Protein AF-A0A1A9VEV0-F1 (afdb_monomer)

Radius of gyration: 63.42 Å; Cα contacts (8 Å, |Δi|>4): 136; chains: 1; bounding box: 138×38×155 Å

Nearest PDB structures (foldseek):
  5qie-assembly1_A  TM=9.665E-01  e=4.605E-07  Homo sapiens
  6w4c-assembly1_A  TM=9.725E-01  e=9.510E-07  Homo sapiens
  2w0u-assembly3_C  TM=9.663E-01  e=1.016E-06  Homo sapiens
  6w44-assembly1_A  TM=9.719E-01  e=1.238E-06  Homo sapiens
  2w0u-assembly1_A  TM=9.662E-01  e=1.412E-06  Homo sapiens

Foldseek 3Di:
DDDDDDDDDDPPDDDDDDDDDPDPDDDPDDPDPDDDPDDPDDDDDPDDDDPVVVVVVVVVVVVVVVVVVVVVVVVVVVVVVVVVVVVVVVVVVVVVVVVVVVVVVVVVVVVVVVVVVVVVVVVVVVVVVVVVVVVVVVVVVVVVVVVVVVVVVVVVVVVVVCCVCCCQAPPQEGNVVVVDVDQAEAEDDQALVVLVVCVSNPHQAYEQDNPLCPPDPPRDASVVSQVRSCVSCPPSHHYHYDHNDPPDDPVRVVVVVVVVVVVVCVVVVNDDDPVPPDDDPPPPPPDDDD

pLDDT: mean 73.48, std 23.03, range [26.23, 98.31]

Sequence (290 aa):
MSCVCQYFGNNATRPIPSPNCIDNDVDKKKPEEYVDPQIKGCSSTNSGVSATELAAARAEIWVLSKNLADAQISIENLESFLKCIIDKQSALLSELYALKRINSELQEESRMQRDYHAIERNAIIRELHNIKTLLSSRATLLEEERMKNAELTNAVQDANEKIYWRHLFKRGNFVAKRLTHLPVIVKGVLTAEDAIMAQEFGCAGIIASNHGARQLDHVPASIESLPEVVKAVGDKLTVIGCSSSKRVSATELAAARAEIWSKFCDHFDLKLQPLLRMNVFEGEADGFDL

Solvent-accessible surface area (backbone atoms only — not comparable to full-atom values): 17718 Å² total; per-residue (Å²): 142,82,87,82,88,82,82,84,73,86,78,80,84,74,87,80,85,75,96,83,79,90,76,93,77,78,78,93,72,74,85,78,79,83,75,81,94,76,85,78,86,78,80,96,68,96,7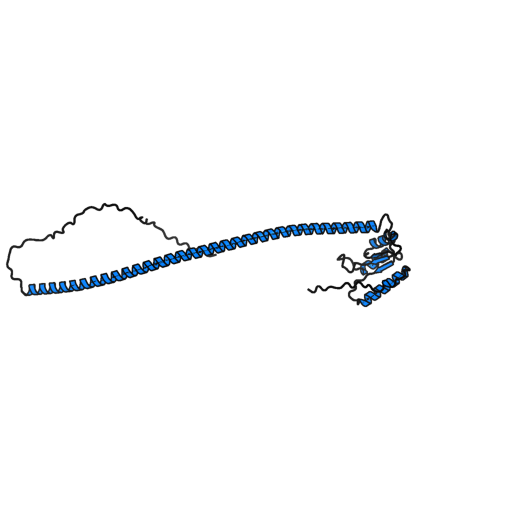0,83,78,52,73,67,57,57,49,50,52,51,50,50,53,51,50,52,53,49,54,50,52,56,50,50,54,52,49,55,52,49,54,55,50,51,52,53,49,51,53,52,50,53,51,53,50,52,52,50,54,53,50,53,51,53,52,51,53,52,52,50,51,55,48,52,53,53,52,48,55,49,51,53,51,54,50,52,52,50,53,52,49,52,52,51,51,54,50,52,55,50,52,54,53,50,51,52,53,50,51,52,50,52,51,50,51,52,52,51,48,52,50,48,53,53,49,50,52,57,55,42,50,48,90,86,37,40,41,58,65,77,76,37,93,66,83,46,64,51,73,51,44,64,43,39,67,57,37,42,47,43,52,74,47,62,44,55,26,38,30,23,26,48,72,72,68,73,75,57,82,94,60,75,54,28,73,71,27,40,64,51,29,50,65,57,44,44,96,79,44,52,77,41,81,46,81,77,68,90,88,58,55,73,66,60,53,50,51,51,50,51,51,54,50,48,54,50,30,63,75,67,74,49,83,79,61,80,82,69,69,79,76,76,83,79,75,77,80,78,79,80,81,130

Secondary structure (DSSP, 8-state):
-------------PPPPPS-----------------S-------------HHHHHHHHHHHHHHHHHHHHHHHHHHHHHHHHHHHHHHHHHHHHHHHHHHHHHHHHHHHHHHHHHHHHHHHHHHHHHHHHHHHHHHHHHHHHHHHHHHHHHHHHHHHHHHHHHHHHHHEETTEETHHHH-SSPPEEE---SHHHHHHHHHTT-SEEEE--TTTTSSTTPPPHHHHHHHHHHHHGGGSEEEE----TTS-HHHHHHHHHHHHHHHHHHTT----GGGS-------------

Mean predicted aligned error: 20.26 Å

InterPro domains:
  IPR000262 FMN-dependent dehydrogenase [PF01070] (130-240)
  IPR008259 FMN-dependent alpha-hydroxy acid dehydrogenase, active site [PS00557] (209-215)
  IPR013785 Aldolase-type TIM barrel [G3DSA:3.20.20.70] (98-249)
  IPR037396 FMN hydroxy acid dehydrogenase domain [PS51349] (177-240)

Structure (mmCIF, N/CA/C/O backbone):
data_AF-A0A1A9VEV0-F1
#
_entry.id   AF-A0A1A9VEV0-F1
#
loop_
_atom_site.group_PDB
_atom_site.id
_atom_site.type_symbol
_atom_site.label_atom_id
_atom_site.label_alt_id
_atom_site.label_comp_id
_atom_site.label_asym_id
_atom_site.label_entity_id
_atom_site.label_seq_id
_atom_site.pdbx_PDB_ins_code
_atom_site.Cartn_x
_atom_site.Cartn_y
_atom_site.Cartn_z
_atom_site.occupancy
_atom_site.B_iso_or_equiv
_atom_site.auth_seq_id
_atom_site.auth_comp_id
_atom_site.auth_asym_id
_atom_site.auth_atom_id
_atom_site.pdbx_PDB_model_num
ATOM 1 N N . MET A 1 1 ? 10.135 -17.619 -9.047 1.00 50.59 1 MET A N 1
ATOM 2 C CA . MET A 1 1 ? 11.057 -18.477 -9.815 1.00 50.59 1 MET A CA 1
ATOM 3 C C . MET A 1 1 ? 11.209 -17.888 -11.205 1.00 50.59 1 MET A C 1
ATOM 5 O O . MET A 1 1 ? 10.251 -17.906 -11.960 1.00 50.59 1 MET A O 1
ATOM 9 N N . SER A 1 2 ? 12.375 -17.334 -11.514 1.00 36.19 2 SER A N 1
ATOM 10 C CA . SER A 1 2 ? 12.803 -17.019 -12.880 1.00 36.19 2 SER A CA 1
ATOM 11 C C . SER A 1 2 ? 14.327 -17.058 -12.868 1.00 36.19 2 SER A C 1
ATOM 13 O O . SER A 1 2 ? 14.974 -16.246 -12.207 1.00 36.19 2 SER A O 1
ATOM 15 N N . CYS A 1 3 ? 14.878 -18.093 -13.487 1.00 34.12 3 CYS A N 1
ATOM 16 C CA . CYS A 1 3 ? 16.303 -18.357 -13.597 1.00 34.12 3 CYS A CA 1
ATOM 17 C C . CYS A 1 3 ? 16.987 -17.287 -14.462 1.00 34.12 3 CYS A C 1
ATOM 19 O O . CYS A 1 3 ? 16.555 -17.002 -15.575 1.00 34.12 3 CYS A O 1
ATOM 21 N N . VAL A 1 4 ? 18.068 -16.702 -13.946 1.00 37.19 4 VAL A N 1
ATOM 22 C CA . VAL A 1 4 ? 18.997 -15.866 -14.713 1.00 37.19 4 VAL A CA 1
ATOM 23 C C . VAL A 1 4 ? 20.073 -16.797 -15.268 1.00 37.19 4 VAL A C 1
ATOM 25 O O . VAL A 1 4 ? 20.865 -17.347 -14.507 1.00 37.19 4 VAL A O 1
ATOM 28 N N . CYS A 1 5 ? 20.096 -17.008 -16.583 1.00 36.28 5 CYS A N 1
ATOM 29 C CA . CYS A 1 5 ? 21.228 -17.646 -17.252 1.00 36.28 5 CYS A CA 1
ATOM 30 C C . CYS A 1 5 ? 22.325 -16.594 -17.462 1.00 36.28 5 CYS A C 1
ATOM 32 O O . CYS A 1 5 ? 22.175 -15.683 -18.272 1.00 36.28 5 CYS A O 1
ATOM 34 N N . GLN A 1 6 ? 23.418 -16.713 -16.709 1.00 31.58 6 GLN A N 1
ATOM 35 C CA . GLN A 1 6 ? 24.585 -15.839 -16.791 1.00 31.58 6 GLN A CA 1
ATOM 36 C C . GLN A 1 6 ? 25.628 -16.483 -17.715 1.00 31.58 6 GLN A C 1
ATOM 38 O O . GLN A 1 6 ? 26.168 -17.545 -17.410 1.00 31.58 6 GLN A O 1
ATOM 43 N N . TYR A 1 7 ? 25.876 -15.867 -18.872 1.00 30.00 7 TYR A N 1
ATOM 44 C CA . TYR A 1 7 ? 26.881 -16.314 -19.837 1.00 30.00 7 TYR A CA 1
ATOM 45 C C . TYR A 1 7 ? 28.242 -15.718 -19.450 1.00 30.00 7 TYR A C 1
ATOM 47 O O . TYR A 1 7 ? 28.403 -14.497 -19.446 1.00 30.00 7 TYR A O 1
ATOM 55 N N . PHE A 1 8 ? 29.222 -16.558 -19.113 1.00 33.50 8 PHE A N 1
ATOM 56 C CA . PHE A 1 8 ? 30.607 -16.128 -18.909 1.00 33.50 8 PHE A CA 1
ATOM 57 C C . PHE A 1 8 ? 31.354 -16.192 -20.244 1.00 33.50 8 PHE A C 1
ATOM 59 O O . PHE A 1 8 ? 31.774 -17.258 -20.687 1.00 33.50 8 PHE A O 1
ATOM 66 N N . GLY A 1 9 ? 31.504 -15.042 -20.901 1.00 35.56 9 GLY A N 1
ATOM 67 C CA . GLY A 1 9 ? 32.474 -14.866 -21.979 1.00 35.56 9 GLY A CA 1
ATOM 68 C C . GLY A 1 9 ? 33.838 -14.507 -21.392 1.00 35.56 9 GLY A C 1
ATOM 69 O O . GLY A 1 9 ? 33.937 -13.575 -20.597 1.00 35.56 9 GLY A O 1
ATOM 70 N N . ASN A 1 10 ? 34.884 -15.246 -21.769 1.00 35.75 10 ASN A N 1
ATOM 71 C CA . ASN A 1 10 ? 36.273 -14.938 -21.426 1.00 35.75 10 ASN A CA 1
ATOM 72 C C . ASN A 1 10 ? 36.652 -13.535 -21.933 1.00 35.75 10 ASN A C 1
ATOM 74 O O . ASN A 1 10 ? 36.974 -13.354 -23.107 1.00 35.75 10 ASN A O 1
ATOM 78 N N . ASN A 1 11 ? 36.657 -12.548 -21.036 1.00 36.53 11 ASN A N 1
ATOM 79 C CA . ASN A 1 11 ? 37.251 -11.239 -21.283 1.00 36.53 11 ASN A CA 1
ATOM 80 C C . ASN A 1 11 ? 38.777 -11.359 -21.205 1.00 36.53 11 ASN A C 1
ATOM 82 O O . ASN A 1 11 ? 39.382 -11.123 -20.161 1.00 36.53 11 ASN A O 1
ATOM 86 N N . ALA A 1 12 ? 39.408 -11.703 -22.327 1.00 39.91 12 ALA A N 1
ATOM 87 C CA . ALA A 1 12 ? 40.804 -11.349 -22.536 1.00 39.91 12 ALA A CA 1
ATOM 88 C C . ALA A 1 12 ? 40.872 -9.824 -22.712 1.00 39.91 12 ALA A C 1
ATOM 90 O O . ALA A 1 12 ? 40.518 -9.274 -23.753 1.00 39.91 12 ALA A O 1
ATOM 91 N N . THR A 1 13 ? 41.280 -9.145 -21.645 1.00 41.00 13 THR A N 1
ATOM 92 C CA . THR A 1 13 ? 41.611 -7.721 -21.589 1.00 41.00 13 THR A CA 1
ATOM 93 C C . THR A 1 13 ? 42.519 -7.319 -22.754 1.00 41.00 13 THR A C 1
ATOM 95 O O . THR A 1 13 ? 43.687 -7.706 -22.790 1.00 41.00 13 THR A O 1
ATOM 98 N N . ARG A 1 14 ? 42.016 -6.497 -23.681 1.00 37.31 14 ARG A N 1
ATOM 99 C CA . ARG A 1 14 ? 42.867 -5.604 -24.479 1.00 37.31 14 ARG A CA 1
ATOM 100 C C . ARG A 1 14 ? 42.781 -4.204 -23.872 1.00 37.31 14 ARG A C 1
ATOM 102 O O . ARG A 1 14 ? 41.666 -3.702 -23.726 1.00 37.31 14 ARG A O 1
ATOM 109 N N . PRO A 1 15 ? 43.905 -3.574 -23.498 1.00 38.59 15 PRO A N 1
ATOM 110 C CA . PRO A 1 15 ? 43.887 -2.197 -23.038 1.00 38.59 15 PRO A CA 1
ATOM 111 C C . PRO A 1 15 ? 43.571 -1.262 -24.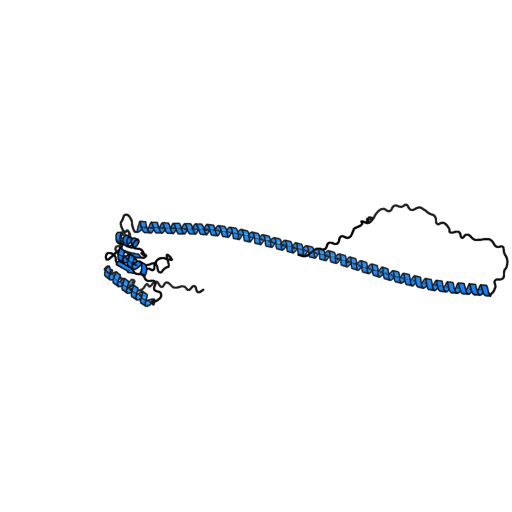212 1.00 38.59 15 PRO A C 1
ATOM 113 O O . PRO A 1 15 ? 44.108 -1.406 -25.310 1.00 38.59 15 PRO A O 1
ATOM 116 N N . ILE A 1 16 ? 42.676 -0.313 -23.959 1.00 42.38 16 ILE A N 1
ATOM 117 C CA . ILE A 1 16 ? 42.396 0.835 -24.823 1.00 42.38 16 ILE A CA 1
ATOM 118 C C . ILE A 1 16 ? 43.479 1.886 -24.523 1.00 42.38 16 ILE A C 1
ATOM 120 O O . ILE A 1 16 ? 43.659 2.195 -23.342 1.00 42.38 16 ILE A O 1
ATOM 124 N N . PRO A 1 17 ? 44.193 2.464 -25.508 1.00 36.75 17 PRO A N 1
ATOM 125 C CA . PRO A 1 17 ? 45.072 3.590 -25.231 1.00 36.75 17 PRO A CA 1
ATOM 126 C C . PRO A 1 17 ? 44.250 4.868 -25.033 1.00 36.75 17 PRO A C 1
ATOM 128 O O . PRO A 1 17 ? 43.367 5.194 -25.828 1.00 36.75 17 PRO A O 1
ATOM 131 N N . SER A 1 18 ? 44.562 5.587 -23.957 1.00 41.31 18 SER A N 1
ATOM 132 C CA . SER A 1 18 ? 44.089 6.937 -23.651 1.00 41.31 18 SER A CA 1
ATOM 133 C C . SER A 1 18 ? 44.639 7.983 -24.634 1.00 41.31 18 SER A C 1
ATOM 135 O O . SER A 1 18 ? 45.742 7.807 -25.156 1.00 41.31 18 SER A O 1
ATOM 137 N N . PRO A 1 19 ? 43.928 9.106 -24.846 1.00 47.31 19 PRO A N 1
ATOM 138 C CA . PRO A 1 19 ? 44.390 10.192 -25.694 1.00 47.31 19 PRO A CA 1
ATOM 139 C C . PRO A 1 19 ? 45.399 11.044 -24.921 1.00 47.31 19 PRO A C 1
ATOM 141 O O . PRO A 1 19 ? 45.058 11.583 -23.872 1.00 47.31 19 PRO A O 1
ATOM 144 N N . ASN A 1 20 ? 46.620 11.121 -25.450 1.00 40.88 20 ASN A N 1
ATOM 145 C CA . ASN A 1 20 ? 47.696 12.093 -25.198 1.00 40.88 20 ASN A CA 1
ATOM 146 C C . ASN A 1 20 ? 49.018 11.359 -24.999 1.00 40.88 20 ASN A C 1
ATOM 148 O O . ASN A 1 20 ? 49.237 10.784 -23.942 1.00 40.88 20 ASN A O 1
ATOM 152 N N . CYS A 1 21 ? 49.859 11.406 -26.031 1.00 33.25 21 CYS A N 1
ATOM 153 C CA . CYS A 1 21 ? 51.309 11.616 -26.001 1.00 33.25 21 CYS A CA 1
ATOM 154 C C . CYS A 1 21 ? 51.738 11.681 -27.474 1.00 33.25 21 CYS A C 1
ATOM 156 O O . CYS A 1 21 ? 51.796 10.665 -28.162 1.00 33.25 21 CYS A O 1
ATOM 158 N N . ILE A 1 22 ? 51.928 12.898 -27.985 1.00 42.31 22 ILE A N 1
ATOM 159 C CA . ILE A 1 22 ? 52.648 13.123 -29.239 1.00 42.31 22 ILE A CA 1
ATOM 160 C C . ILE A 1 22 ? 54.123 13.016 -28.861 1.00 42.31 22 ILE A C 1
ATOM 162 O O . ILE A 1 22 ? 54.704 13.998 -28.407 1.00 42.31 22 ILE A O 1
ATOM 166 N N . ASP A 1 23 ? 54.694 11.825 -29.010 1.00 32.06 23 ASP A N 1
ATOM 167 C CA . ASP A 1 23 ? 56.143 11.666 -29.054 1.00 32.06 23 ASP A CA 1
ATOM 168 C C . ASP A 1 23 ? 56.582 11.769 -30.513 1.00 32.06 23 ASP A C 1
ATOM 170 O O . ASP A 1 23 ? 56.330 10.904 -31.355 1.00 32.06 23 ASP A O 1
ATOM 174 N N . ASN A 1 24 ? 57.190 12.915 -30.804 1.00 44.62 24 ASN A N 1
ATOM 175 C CA . ASN A 1 24 ? 57.942 13.171 -32.015 1.00 44.62 24 ASN A CA 1
ATOM 176 C C . ASN A 1 24 ? 59.232 12.350 -31.958 1.00 44.62 24 ASN A C 1
ATOM 178 O O . ASN A 1 24 ? 60.219 12.834 -31.422 1.00 44.62 24 ASN A O 1
ATOM 182 N N . ASP A 1 25 ? 59.233 11.141 -32.509 1.00 44.53 25 ASP A N 1
ATOM 183 C CA . ASP A 1 25 ? 60.469 10.515 -32.986 1.00 44.53 25 ASP A CA 1
ATOM 184 C C . ASP A 1 25 ? 60.150 9.369 -33.952 1.00 44.53 25 ASP A C 1
ATOM 186 O O . ASP A 1 25 ? 59.978 8.212 -33.575 1.00 44.53 25 ASP A O 1
ATOM 190 N N . VAL A 1 26 ? 60.063 9.708 -35.240 1.00 38.56 26 VAL A N 1
ATOM 191 C CA . VAL A 1 26 ? 60.312 8.754 -36.323 1.00 38.56 26 VAL A CA 1
ATOM 192 C C . VAL A 1 26 ? 61.246 9.430 -37.315 1.00 38.56 26 VAL A C 1
ATOM 194 O O . VAL A 1 26 ? 60.861 10.303 -38.091 1.00 38.56 26 VAL A O 1
ATOM 197 N N . ASP A 1 27 ? 62.505 9.025 -37.187 1.00 36.81 27 ASP A N 1
ATOM 198 C CA . ASP A 1 27 ? 63.592 9.033 -38.155 1.00 36.81 27 ASP A CA 1
ATOM 199 C C . ASP A 1 27 ? 63.327 9.709 -39.505 1.00 36.81 27 ASP A C 1
ATOM 201 O O . ASP A 1 27 ? 62.582 9.232 -40.366 1.00 36.81 27 ASP A O 1
ATOM 205 N N . LYS A 1 28 ? 64.116 10.757 -39.755 1.00 44.53 28 LYS A N 1
ATOM 206 C CA . LYS A 1 28 ? 64.448 11.238 -41.096 1.00 44.53 28 LYS A CA 1
ATOM 207 C C . LYS A 1 28 ? 65.130 10.120 -41.897 1.00 44.53 28 LYS A C 1
ATOM 209 O O . LYS A 1 28 ? 66.356 10.085 -41.991 1.00 44.53 28 LYS A O 1
ATOM 214 N N . LYS A 1 29 ? 64.362 9.257 -42.559 1.00 38.22 29 LYS A N 1
ATOM 215 C CA . LYS A 1 29 ? 64.845 8.558 -43.755 1.00 38.22 29 LYS A CA 1
ATOM 216 C C . LYS A 1 29 ? 64.499 9.401 -44.977 1.00 38.22 29 LYS A C 1
ATOM 218 O O . LYS A 1 29 ? 63.335 9.616 -45.299 1.00 38.22 29 LYS A O 1
ATOM 223 N N . LYS A 1 30 ? 65.549 9.943 -45.602 1.00 40.06 30 LYS A N 1
ATOM 224 C CA . LYS A 1 30 ? 65.502 10.595 -46.918 1.00 40.06 30 LYS A CA 1
ATOM 225 C C . LYS A 1 30 ? 64.812 9.663 -47.928 1.00 40.06 30 LYS A C 1
ATOM 227 O O . LYS A 1 30 ? 64.982 8.451 -47.803 1.00 40.06 30 LYS A O 1
ATOM 232 N N . PRO A 1 31 ? 64.104 10.191 -48.939 1.00 37.47 31 PRO A N 1
ATOM 233 C CA . PRO A 1 31 ? 63.665 9.363 -50.050 1.00 37.47 31 PRO A CA 1
ATOM 234 C C . PRO A 1 31 ? 64.912 8.881 -50.800 1.00 37.47 31 PRO A C 1
ATOM 236 O O . PRO A 1 31 ? 65.662 9.690 -51.345 1.00 37.47 31 PRO A O 1
ATOM 239 N N . GLU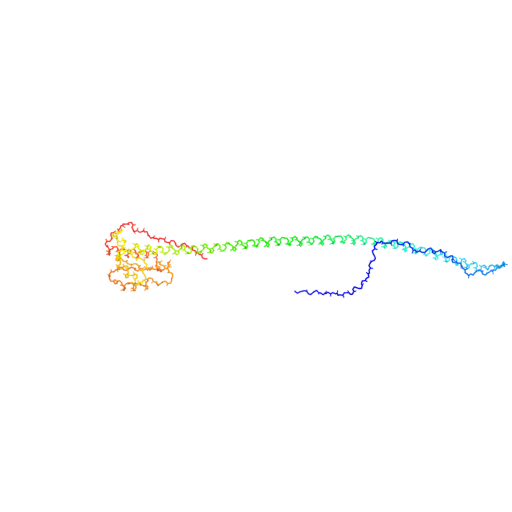 A 1 32 ? 65.172 7.575 -50.757 1.00 40.00 32 GLU A N 1
ATOM 240 C CA . GLU A 1 32 ? 66.122 6.932 -51.659 1.00 40.00 32 GLU A CA 1
ATOM 241 C C . GLU A 1 32 ? 65.530 6.994 -53.070 1.00 40.00 32 GLU A C 1
ATOM 243 O O . GLU A 1 32 ? 64.470 6.430 -53.345 1.00 40.00 32 GLU A O 1
ATOM 248 N N . GLU A 1 33 ? 66.203 7.737 -53.948 1.00 38.47 33 GLU A 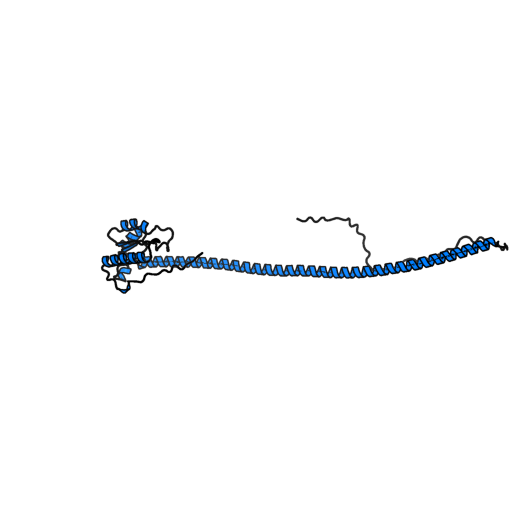N 1
ATOM 249 C CA . GLU A 1 33 ? 65.984 7.687 -55.388 1.00 38.47 33 GLU A CA 1
ATOM 250 C C . GLU A 1 33 ? 66.165 6.247 -55.869 1.00 38.47 33 GLU A C 1
ATOM 252 O O . GLU A 1 33 ? 67.244 5.659 -55.764 1.00 38.47 33 GLU A O 1
ATOM 257 N N . TYR A 1 34 ? 65.097 5.682 -56.420 1.00 41.56 34 TYR A N 1
ATOM 258 C CA . TYR A 1 34 ? 65.164 4.442 -57.172 1.00 41.56 34 TYR A CA 1
ATOM 259 C C . TYR A 1 34 ? 65.884 4.718 -58.498 1.00 41.56 34 TYR A C 1
ATOM 261 O O . TYR A 1 34 ? 65.310 5.280 -59.430 1.00 41.56 34 TYR A O 1
ATOM 269 N N . VAL A 1 35 ? 67.165 4.355 -58.558 1.00 46.25 35 VAL A N 1
ATOM 270 C CA . VAL A 1 35 ? 67.965 4.362 -59.786 1.00 46.25 35 VAL A CA 1
ATOM 271 C C . VAL A 1 35 ? 67.797 3.010 -60.473 1.00 46.25 35 VAL A C 1
ATOM 273 O O . VAL A 1 35 ? 68.206 1.978 -59.942 1.00 46.25 35 VAL A O 1
ATOM 276 N N . ASP A 1 36 ? 67.189 3.033 -61.657 1.00 35.78 36 ASP A N 1
ATOM 277 C CA . ASP A 1 36 ? 67.008 1.877 -62.536 1.00 35.78 36 ASP A CA 1
ATOM 278 C C . ASP A 1 36 ? 68.369 1.305 -62.991 1.00 35.78 36 ASP A C 1
ATOM 280 O O . ASP A 1 36 ? 69.162 2.015 -63.625 1.00 35.78 36 ASP A O 1
ATOM 284 N N . PRO A 1 37 ? 68.697 0.036 -62.689 1.00 51.25 37 PRO A N 1
ATOM 285 C CA . PRO A 1 37 ? 69.945 -0.561 -63.116 1.00 51.25 37 PRO A CA 1
ATOM 286 C C . PRO A 1 37 ? 69.765 -1.252 -64.471 1.00 51.25 37 PRO A C 1
ATOM 288 O O . PRO A 1 37 ? 69.660 -2.477 -64.514 1.00 51.25 37 PRO A O 1
ATOM 291 N N . GLN A 1 38 ? 69.810 -0.487 -65.571 1.00 48.16 38 GLN A N 1
ATOM 292 C CA . GLN A 1 38 ? 70.388 -0.916 -66.861 1.00 48.16 38 GLN A CA 1
ATOM 293 C C . GLN A 1 38 ? 70.335 0.178 -67.945 1.00 48.16 38 GLN A C 1
ATOM 295 O O . GLN A 1 38 ? 69.493 0.168 -68.836 1.00 48.16 38 GLN A O 1
ATOM 300 N N . ILE A 1 39 ? 71.344 1.052 -67.973 1.00 43.88 39 ILE A N 1
ATOM 301 C CA . ILE A 1 39 ? 71.755 1.721 -69.218 1.00 43.88 39 ILE A CA 1
ATOM 302 C C . ILE A 1 39 ? 73.131 1.175 -69.598 1.00 43.88 39 ILE A C 1
ATOM 304 O O . ILE A 1 39 ? 74.177 1.728 -69.263 1.00 43.88 39 ILE A O 1
ATOM 308 N N . LYS A 1 40 ? 73.128 0.026 -70.283 1.00 41.03 40 LYS A N 1
ATOM 309 C CA . LYS A 1 40 ? 74.263 -0.393 -71.111 1.00 41.03 40 LYS A CA 1
ATOM 310 C C . LYS A 1 40 ? 74.225 0.462 -72.373 1.00 41.03 40 LYS A C 1
ATOM 312 O O . LYS A 1 40 ? 73.221 0.475 -73.077 1.00 41.03 40 LYS A O 1
ATOM 317 N N . GLY A 1 41 ? 75.304 1.199 -72.622 1.00 39.91 41 GLY A N 1
ATOM 318 C CA . GLY A 1 41 ? 75.404 2.102 -73.760 1.00 39.91 41 GLY A CA 1
ATOM 319 C C . GLY A 1 41 ? 75.174 1.405 -75.100 1.00 39.91 41 GLY A C 1
ATOM 320 O O . GLY A 1 41 ? 75.559 0.251 -75.292 1.00 39.91 41 GLY A O 1
ATOM 321 N N . CYS A 1 42 ? 74.618 2.149 -76.052 1.00 31.45 42 CYS A N 1
ATOM 322 C CA . CYS A 1 42 ? 74.861 1.870 -77.455 1.00 31.45 42 CYS A CA 1
ATOM 323 C C . CYS A 1 42 ? 75.105 3.176 -78.209 1.00 31.45 42 CYS A C 1
ATOM 325 O O . CYS A 1 42 ? 74.310 4.114 -78.186 1.00 31.45 42 CYS A O 1
ATOM 327 N N . SER A 1 43 ? 76.276 3.199 -78.826 1.00 38.09 43 SER A N 1
ATOM 328 C CA . SER A 1 43 ? 76.730 4.112 -79.858 1.00 38.09 43 SER A CA 1
ATOM 329 C C . SER A 1 43 ? 75.696 4.304 -80.964 1.00 38.09 43 SER A C 1
ATOM 331 O O . SER A 1 43 ? 75.009 3.370 -81.365 1.00 38.09 43 SER A O 1
ATOM 333 N N . SER A 1 44 ? 75.682 5.514 -81.511 1.00 43.97 44 SER A N 1
ATOM 334 C CA . SER A 1 44 ? 75.001 5.910 -82.739 1.00 43.97 44 SER A CA 1
ATOM 335 C C . SER A 1 44 ? 75.108 4.865 -83.862 1.00 43.97 44 SER A C 1
ATOM 337 O O . SER A 1 44 ? 76.152 4.737 -84.502 1.00 43.97 44 SER A O 1
ATOM 339 N N . THR A 1 45 ? 73.999 4.191 -84.164 1.00 40.69 45 THR A N 1
ATOM 340 C CA . THR A 1 45 ? 73.761 3.538 -85.456 1.00 40.69 45 THR A CA 1
ATOM 341 C C . THR A 1 45 ? 72.392 3.977 -85.964 1.00 40.69 45 THR A C 1
ATOM 343 O O . THR A 1 45 ? 71.373 3.633 -85.367 1.00 40.69 45 THR A O 1
ATOM 346 N N . ASN A 1 46 ? 72.363 4.743 -87.059 1.00 49.91 46 ASN A N 1
ATOM 347 C CA . ASN A 1 46 ? 71.145 5.005 -87.826 1.00 49.91 46 ASN A CA 1
ATOM 348 C C . ASN A 1 46 ? 70.598 3.662 -88.340 1.00 49.91 46 ASN A C 1
ATOM 350 O O . ASN A 1 46 ? 71.072 3.151 -89.352 1.00 49.91 46 ASN A O 1
ATOM 354 N N . SER A 1 47 ? 69.621 3.090 -87.635 1.00 53.31 47 SER A N 1
ATOM 355 C CA . SER A 1 47 ? 68.772 2.013 -88.143 1.00 53.31 47 SER A CA 1
ATOM 356 C C . SER A 1 47 ? 67.419 2.624 -88.497 1.00 53.31 47 SER A C 1
ATOM 358 O O . SER A 1 47 ? 66.789 3.295 -87.680 1.00 53.31 47 SER A O 1
ATOM 360 N N . GLY A 1 48 ? 67.008 2.496 -89.757 1.00 55.31 48 GLY A N 1
ATOM 361 C CA . GLY A 1 48 ? 65.681 2.931 -90.179 1.00 55.31 48 GLY A CA 1
ATOM 362 C C . GLY A 1 48 ? 64.636 2.029 -89.532 1.00 55.31 48 GLY A C 1
ATOM 363 O O . GLY A 1 48 ? 64.606 0.838 -89.825 1.00 55.31 48 GLY A O 1
ATOM 364 N N . VAL A 1 49 ? 63.808 2.590 -88.649 1.00 62.34 49 VAL A N 1
ATOM 365 C CA . VAL A 1 49 ? 62.673 1.888 -88.030 1.00 62.34 49 VAL A CA 1
ATOM 366 C C . VAL A 1 49 ? 61.703 1.457 -89.129 1.00 62.34 49 VAL A C 1
ATOM 368 O O . VAL A 1 49 ? 61.338 2.265 -89.989 1.00 62.34 49 VAL A O 1
ATOM 371 N N . SER A 1 50 ? 61.280 0.193 -89.111 1.00 77.00 50 SER A N 1
ATOM 372 C CA . SER A 1 50 ? 60.310 -0.304 -90.084 1.00 77.00 50 SER A CA 1
ATOM 373 C C . SER A 1 50 ? 58.968 0.412 -89.903 1.00 77.00 50 SER A C 1
ATOM 375 O O . SER A 1 50 ? 58.481 0.583 -88.784 1.00 77.00 50 SER A O 1
ATOM 377 N N . ALA A 1 51 ? 58.310 0.784 -91.004 1.00 76.69 51 ALA A N 1
ATOM 378 C CA . ALA A 1 51 ? 56.984 1.406 -90.965 1.00 76.69 51 ALA A CA 1
ATOM 379 C C . ALA A 1 51 ? 55.944 0.556 -90.199 1.00 76.69 51 ALA A C 1
ATOM 381 O O . ALA A 1 51 ? 55.014 1.106 -89.609 1.00 76.69 51 ALA A O 1
ATOM 382 N N . THR A 1 52 ? 56.118 -0.772 -90.163 1.00 83.06 52 THR A N 1
ATOM 383 C CA . THR A 1 52 ? 55.264 -1.695 -89.398 1.00 83.06 52 THR A CA 1
ATOM 384 C C . THR A 1 52 ? 55.478 -1.605 -87.886 1.00 83.06 52 THR A C 1
ATOM 386 O O . THR A 1 52 ? 54.502 -1.639 -87.142 1.00 83.06 52 THR A O 1
ATOM 389 N N . GLU A 1 53 ? 56.715 -1.429 -87.419 1.00 84.00 53 GLU A N 1
ATOM 390 C CA . GLU A 1 53 ? 57.039 -1.287 -85.989 1.00 84.00 53 GLU A CA 1
ATOM 391 C C . GLU A 1 53 ? 56.517 0.043 -85.441 1.00 84.00 53 GLU A C 1
ATOM 393 O O . GLU A 1 53 ? 55.935 0.100 -84.359 1.00 84.00 53 GLU A O 1
ATOM 398 N N . LEU A 1 54 ? 56.633 1.111 -86.233 1.00 85.12 54 LEU A N 1
ATOM 399 C CA . LEU A 1 54 ? 56.104 2.424 -85.869 1.00 85.12 54 LEU A CA 1
ATOM 400 C C . LEU A 1 54 ? 54.565 2.441 -85.836 1.00 85.12 54 LEU A C 1
ATOM 402 O O . LEU A 1 54 ? 53.970 3.125 -85.002 1.00 85.12 54 LEU A O 1
ATOM 406 N N . ALA A 1 55 ? 53.908 1.676 -86.712 1.00 84.31 55 ALA A N 1
ATOM 407 C CA . ALA A 1 55 ? 52.458 1.493 -86.682 1.00 84.31 55 ALA A CA 1
ATOM 408 C C . ALA A 1 55 ? 51.999 0.670 -85.463 1.00 84.31 55 ALA A C 1
ATOM 410 O O . ALA A 1 55 ? 51.017 1.048 -84.822 1.00 84.31 55 ALA A O 1
ATOM 411 N N . ALA A 1 56 ? 52.724 -0.397 -85.106 1.00 87.00 56 ALA A N 1
ATOM 412 C CA . ALA A 1 56 ? 52.448 -1.200 -83.913 1.00 87.00 56 ALA A CA 1
ATOM 413 C C . ALA A 1 56 ? 52.603 -0.376 -82.624 1.00 87.00 56 ALA A C 1
ATOM 415 O O . ALA A 1 56 ? 51.679 -0.331 -81.815 1.00 87.00 56 ALA A O 1
ATOM 416 N N . ALA A 1 57 ? 53.695 0.385 -82.491 1.00 86.00 57 ALA A N 1
ATOM 417 C CA . ALA A 1 57 ? 53.913 1.272 -81.348 1.00 86.00 57 ALA A CA 1
ATOM 418 C C . ALA A 1 57 ? 52.823 2.355 -81.226 1.00 86.00 57 ALA A C 1
ATOM 420 O O . ALA A 1 57 ? 52.361 2.664 -80.131 1.00 86.00 57 ALA A O 1
ATOM 421 N N . ARG A 1 58 ? 52.349 2.917 -82.348 1.00 90.75 58 ARG A N 1
ATOM 422 C CA . ARG A 1 58 ? 51.219 3.867 -82.342 1.00 90.75 58 ARG A CA 1
ATOM 423 C C . ARG A 1 58 ? 49.909 3.218 -81.895 1.00 90.75 58 ARG A C 1
ATOM 425 O O . ARG A 1 58 ? 49.144 3.859 -81.177 1.00 90.75 58 ARG A O 1
ATOM 432 N N . ALA A 1 59 ? 49.651 1.978 -82.309 1.00 90.50 59 ALA A N 1
ATOM 433 C CA . ALA A 1 59 ? 48.479 1.228 -81.868 1.00 90.50 59 ALA A CA 1
ATOM 434 C C . ALA A 1 59 ? 48.544 0.930 -80.361 1.00 90.50 59 ALA A C 1
ATOM 436 O O . ALA A 1 59 ? 47.554 1.136 -79.664 1.00 90.50 59 ALA A O 1
ATOM 437 N N . GLU A 1 60 ? 49.710 0.540 -79.839 1.00 92.94 60 GLU A N 1
ATOM 438 C CA . GLU A 1 60 ? 49.926 0.345 -78.400 1.00 92.94 60 GLU A CA 1
ATOM 439 C C . GLU A 1 60 ? 49.726 1.641 -77.605 1.00 92.94 60 GLU A C 1
ATOM 441 O O . GLU A 1 60 ? 48.988 1.641 -76.623 1.00 92.94 60 GLU A O 1
ATOM 446 N N . ILE A 1 61 ? 50.290 2.767 -78.059 1.00 92.94 61 ILE A N 1
ATOM 447 C CA . ILE A 1 61 ? 50.088 4.082 -77.425 1.00 92.94 61 ILE A CA 1
ATOM 448 C C . ILE A 1 61 ? 48.601 4.455 -77.396 1.00 92.94 61 ILE A C 1
ATOM 450 O O . ILE A 1 61 ? 48.114 4.974 -76.389 1.00 92.94 61 ILE A O 1
ATOM 454 N N . TRP A 1 62 ? 47.864 4.182 -78.476 1.00 94.75 62 TRP A N 1
ATOM 455 C CA . TRP A 1 62 ? 46.428 4.444 -78.533 1.00 94.75 62 TRP A CA 1
ATOM 456 C C . TRP A 1 62 ? 45.643 3.562 -77.553 1.00 94.75 62 TRP A C 1
ATOM 458 O O . TRP A 1 62 ? 44.810 4.076 -76.806 1.00 94.75 62 TRP A O 1
ATOM 468 N N . VAL A 1 63 ? 45.939 2.258 -77.500 1.00 95.50 63 VAL A N 1
ATOM 469 C CA . VAL A 1 63 ? 45.304 1.325 -76.554 1.00 95.50 63 VAL A CA 1
ATOM 470 C C . VAL A 1 63 ? 45.601 1.724 -75.110 1.00 95.50 63 VAL A C 1
ATOM 472 O O . VAL A 1 63 ? 44.684 1.778 -74.295 1.00 95.50 63 VAL A O 1
ATOM 475 N N . LEU A 1 64 ? 46.852 2.057 -74.790 1.00 94.44 64 LEU A N 1
ATOM 476 C CA . LEU A 1 64 ? 47.238 2.515 -73.456 1.00 94.44 64 LEU A CA 1
ATOM 477 C C . LEU A 1 64 ? 46.541 3.825 -73.084 1.00 94.44 64 LEU A C 1
ATOM 479 O O . LEU A 1 64 ? 46.069 3.957 -71.960 1.00 94.44 64 LEU A O 1
ATOM 483 N N . SER A 1 65 ? 46.410 4.758 -74.029 1.00 94.56 65 SER A N 1
ATOM 484 C CA . SER A 1 65 ? 45.694 6.022 -73.813 1.00 94.56 65 SER A CA 1
ATOM 485 C C . SER A 1 65 ? 44.206 5.796 -73.537 1.00 94.56 65 SER A C 1
ATOM 487 O O . SER A 1 65 ? 43.634 6.455 -72.672 1.00 94.56 65 SER A O 1
ATOM 489 N N . LYS A 1 66 ? 43.580 4.832 -74.224 1.00 95.75 66 LYS A N 1
ATOM 490 C CA . LYS A 1 66 ? 42.192 4.438 -73.963 1.00 95.75 66 LYS A CA 1
ATOM 491 C C . LYS A 1 66 ? 42.040 3.761 -72.599 1.00 95.75 66 LYS A C 1
ATOM 493 O O . LYS A 1 66 ? 41.187 4.168 -71.822 1.00 95.75 66 LYS A O 1
ATOM 498 N N . ASN A 1 67 ? 42.893 2.785 -72.287 1.00 95.94 67 ASN A N 1
ATOM 499 C CA . ASN A 1 67 ? 42.873 2.095 -70.995 1.00 95.94 67 ASN A CA 1
ATOM 500 C C . ASN A 1 67 ? 43.115 3.066 -69.828 1.00 95.94 67 ASN A C 1
ATOM 502 O O . ASN A 1 67 ? 42.509 2.915 -68.771 1.00 95.94 67 ASN A O 1
ATOM 506 N N . LEU A 1 68 ? 43.973 4.074 -70.019 1.00 95.12 68 LEU A N 1
ATOM 507 C CA . LEU A 1 68 ? 44.198 5.136 -69.041 1.00 95.12 68 LEU A CA 1
ATOM 508 C C . LEU A 1 68 ? 42.935 5.981 -68.826 1.00 95.12 68 LEU A C 1
ATOM 510 O O . LEU A 1 68 ? 42.589 6.251 -67.680 1.00 95.12 68 LEU A O 1
ATOM 514 N N . ALA A 1 69 ? 42.228 6.357 -69.897 1.00 94.94 69 ALA A N 1
ATOM 515 C CA . ALA A 1 69 ? 40.967 7.094 -69.801 1.00 94.94 69 ALA A CA 1
ATOM 516 C C . ALA A 1 69 ? 39.860 6.269 -69.116 1.00 94.94 69 AL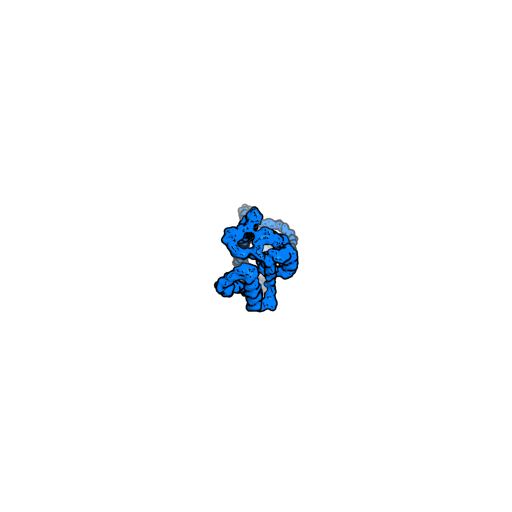A A C 1
ATOM 518 O O . ALA A 1 69 ? 39.169 6.772 -68.230 1.00 94.94 69 ALA A O 1
ATOM 519 N N . ASP A 1 70 ? 39.733 4.983 -69.459 1.00 95.69 70 ASP A N 1
ATOM 520 C CA . ASP A 1 70 ? 38.781 4.067 -68.818 1.00 95.69 70 ASP A CA 1
ATOM 521 C C . ASP A 1 70 ? 39.100 3.900 -67.316 1.00 95.69 70 ASP A C 1
ATOM 523 O O . ASP A 1 70 ? 38.201 3.921 -66.469 1.00 95.69 70 ASP A O 1
ATOM 527 N N . ALA A 1 71 ? 40.388 3.804 -66.961 1.00 95.62 71 ALA A N 1
ATOM 528 C CA . ALA A 1 71 ? 40.833 3.754 -65.570 1.00 95.62 71 ALA A CA 1
ATOM 529 C C . ALA A 1 71 ? 40.536 5.060 -64.811 1.00 95.62 71 ALA A C 1
ATOM 531 O O . ALA A 1 71 ? 40.104 4.998 -63.661 1.00 95.62 71 ALA A O 1
ATOM 532 N N . GLN A 1 72 ? 40.707 6.227 -65.440 1.00 96.75 72 GLN A N 1
ATOM 533 C CA . GLN A 1 72 ? 40.371 7.525 -64.838 1.00 96.75 72 GLN A CA 1
ATOM 534 C C . GLN A 1 72 ? 38.882 7.626 -64.495 1.00 96.75 72 GLN A C 1
ATOM 536 O O . GLN A 1 72 ? 38.539 7.943 -63.358 1.00 96.75 72 GLN A O 1
ATOM 541 N N . ILE A 1 73 ? 37.998 7.258 -65.426 1.00 96.38 73 ILE A N 1
ATOM 542 C CA . ILE A 1 73 ? 36.545 7.247 -65.186 1.00 96.38 73 ILE A CA 1
ATOM 543 C C . ILE A 1 73 ? 36.192 6.284 -64.045 1.00 96.38 73 ILE A C 1
ATOM 545 O O . ILE A 1 73 ? 35.343 6.578 -63.201 1.00 96.38 73 ILE A O 1
ATOM 549 N N . SER A 1 74 ? 36.846 5.120 -63.989 1.00 97.06 74 SER A N 1
ATOM 550 C CA . SER A 1 74 ? 36.636 4.177 -62.891 1.00 97.06 74 SER A CA 1
ATOM 551 C C . SER A 1 74 ? 37.044 4.765 -61.539 1.00 97.06 74 SER A C 1
ATOM 553 O O . SER A 1 74 ? 36.357 4.511 -60.550 1.00 97.06 74 SER A O 1
ATOM 555 N N . ILE A 1 75 ? 38.133 5.533 -61.479 1.00 96.81 75 ILE A N 1
ATOM 556 C CA . ILE A 1 75 ? 38.575 6.205 -60.251 1.00 96.81 75 ILE A CA 1
ATOM 557 C C . ILE A 1 75 ? 37.540 7.251 -59.824 1.00 96.81 75 ILE A C 1
ATOM 559 O O . ILE A 1 75 ? 37.079 7.197 -58.688 1.00 96.81 75 ILE A O 1
ATOM 563 N N . GLU A 1 76 ? 37.087 8.117 -60.733 1.00 97.06 76 GLU A N 1
ATOM 564 C CA . GLU A 1 76 ? 36.076 9.147 -60.434 1.00 97.06 76 GLU A CA 1
ATOM 565 C C . GLU A 1 76 ? 34.753 8.546 -59.921 1.00 97.06 76 GLU A C 1
ATOM 567 O O . GLU A 1 76 ? 34.134 9.048 -58.972 1.00 97.06 76 GLU A O 1
ATOM 572 N N . ASN A 1 77 ? 34.325 7.426 -60.511 1.00 97.12 77 ASN A N 1
ATOM 573 C CA . ASN A 1 77 ? 33.141 6.694 -60.064 1.00 97.12 77 ASN A CA 1
ATOM 574 C C . ASN A 1 77 ? 33.324 6.111 -58.656 1.00 97.12 77 ASN A C 1
ATOM 576 O O . ASN A 1 77 ? 32.409 6.193 -57.830 1.00 97.12 77 ASN A O 1
ATOM 580 N N . LEU A 1 78 ? 34.495 5.537 -58.361 1.00 97.69 78 LEU A N 1
ATOM 581 C CA . LEU A 1 78 ? 34.809 4.999 -57.036 1.00 97.69 78 LEU A CA 1
ATOM 582 C C . LEU A 1 78 ? 34.905 6.105 -55.980 1.00 97.69 78 LEU A C 1
ATOM 584 O O . LEU A 1 78 ? 34.403 5.921 -54.873 1.00 97.69 78 LEU A O 1
ATOM 588 N N . GLU A 1 79 ? 35.479 7.259 -56.315 1.00 97.38 79 GLU A N 1
ATOM 589 C CA . GLU A 1 79 ? 35.528 8.427 -55.431 1.00 97.38 79 GLU A CA 1
ATOM 590 C C . GLU A 1 79 ? 34.123 8.950 -55.110 1.00 97.38 79 GLU A C 1
ATOM 592 O O . GLU A 1 79 ? 33.793 9.187 -53.944 1.00 97.38 79 GLU A O 1
ATOM 597 N N . SER A 1 80 ? 33.255 9.052 -56.120 1.00 97.38 80 SER A N 1
ATOM 598 C CA . SER A 1 80 ? 31.851 9.446 -55.938 1.00 97.38 80 SER A CA 1
ATOM 599 C C . SER A 1 80 ? 31.083 8.446 -55.069 1.00 97.38 80 SER A C 1
ATOM 601 O O . SER A 1 80 ? 30.306 8.836 -54.191 1.00 97.38 80 SER A O 1
ATOM 603 N N . PHE A 1 81 ? 31.327 7.150 -55.269 1.00 98.00 81 PHE A N 1
ATOM 604 C CA . PHE A 1 81 ? 30.731 6.095 -54.455 1.00 98.00 81 PHE A CA 1
ATOM 605 C C . PHE A 1 81 ? 31.213 6.151 -53.000 1.00 98.00 81 PHE A C 1
ATOM 607 O O . PHE A 1 81 ? 30.394 6.100 -52.080 1.00 98.00 81 PHE A O 1
ATOM 614 N N . LEU A 1 82 ? 32.520 6.325 -52.781 1.00 98.12 82 LEU A N 1
ATOM 615 C CA . LEU A 1 82 ? 33.108 6.461 -51.450 1.00 98.12 82 LEU A CA 1
ATOM 616 C C . LEU A 1 82 ? 32.543 7.680 -50.717 1.00 98.12 82 LEU A C 1
ATOM 618 O O . LEU A 1 82 ? 32.169 7.568 -49.550 1.00 98.12 82 LEU A O 1
ATOM 622 N N . LYS A 1 83 ? 32.406 8.818 -51.406 1.00 97.88 83 LYS A N 1
ATOM 623 C CA . LYS A 1 83 ? 31.779 10.020 -50.846 1.00 97.88 83 LYS A CA 1
ATOM 624 C C . LYS A 1 83 ? 30.345 9.744 -50.388 1.00 97.88 83 LYS A C 1
ATOM 626 O O . LYS A 1 83 ? 30.004 10.049 -49.251 1.00 97.88 83 LYS A O 1
ATOM 631 N N . CYS A 1 84 ? 29.538 9.078 -51.217 1.00 98.00 84 CYS A N 1
ATOM 632 C CA . CYS A 1 84 ? 28.173 8.699 -50.844 1.00 98.00 84 CYS A CA 1
ATOM 633 C C . CYS A 1 84 ? 28.135 7.762 -49.623 1.00 98.00 84 CYS A C 1
ATOM 635 O O . CYS A 1 84 ? 27.267 7.910 -48.759 1.00 98.00 84 CYS A O 1
ATOM 637 N N . ILE A 1 85 ? 29.073 6.812 -49.524 1.00 98.06 85 ILE A N 1
ATOM 638 C CA . ILE A 1 85 ? 29.193 5.940 -48.348 1.00 98.06 85 ILE A CA 1
ATOM 639 C C . ILE A 1 85 ? 29.514 6.759 -47.100 1.00 98.06 85 ILE A C 1
ATOM 641 O O . ILE A 1 85 ? 28.844 6.576 -46.085 1.00 98.06 85 ILE A O 1
ATOM 645 N N . ILE A 1 86 ? 30.502 7.652 -47.164 1.00 98.12 86 ILE A N 1
ATOM 646 C CA . ILE A 1 86 ? 30.915 8.484 -46.026 1.00 98.12 86 ILE A CA 1
ATOM 647 C C . ILE A 1 86 ? 29.756 9.375 -45.569 1.00 98.12 86 ILE A C 1
ATOM 649 O O . ILE A 1 86 ? 29.452 9.420 -44.376 1.00 98.12 86 ILE A O 1
ATOM 653 N N . ASP A 1 87 ? 29.051 10.010 -46.506 1.00 97.75 87 ASP A N 1
ATOM 654 C CA . ASP A 1 87 ? 27.891 10.848 -46.203 1.00 97.75 87 ASP A CA 1
ATOM 655 C C . ASP A 1 87 ? 26.803 10.030 -45.486 1.00 97.75 87 ASP A C 1
ATOM 657 O O . ASP A 1 87 ? 26.328 10.423 -44.418 1.00 97.75 87 ASP A O 1
ATOM 661 N N . LYS A 1 88 ? 26.475 8.831 -45.992 1.00 98.00 88 LYS A N 1
ATOM 662 C CA . LYS A 1 88 ? 25.516 7.925 -45.334 1.00 98.00 88 LYS A CA 1
ATOM 663 C C . LYS A 1 88 ? 25.987 7.457 -43.958 1.00 98.00 88 LYS A C 1
ATOM 665 O O . LYS A 1 88 ? 25.180 7.386 -43.036 1.00 98.00 88 LYS A O 1
ATOM 670 N N . GLN A 1 89 ? 27.270 7.140 -43.800 1.00 97.94 89 GLN A N 1
ATOM 671 C CA . GLN A 1 89 ? 27.836 6.745 -42.510 1.00 97.94 89 GLN A CA 1
ATOM 672 C C . GLN A 1 89 ? 27.747 7.887 -41.494 1.00 97.94 89 GLN A C 1
ATOM 674 O O . GLN A 1 89 ? 27.361 7.651 -40.351 1.00 97.94 89 GLN A O 1
ATOM 679 N N . SER A 1 90 ? 28.037 9.123 -41.905 1.00 98.06 90 SER A N 1
ATOM 680 C CA . SER A 1 90 ? 27.922 10.294 -41.031 1.00 98.06 90 SER A CA 1
ATOM 681 C C . SER A 1 90 ? 26.476 10.548 -40.585 1.00 98.06 90 SER A C 1
ATOM 683 O O . SER A 1 90 ? 26.240 10.817 -39.405 1.00 98.06 90 SER A O 1
ATOM 685 N N . ALA A 1 91 ? 25.504 10.364 -41.486 1.00 97.88 91 ALA A N 1
ATOM 686 C CA . ALA A 1 91 ? 24.082 10.474 -41.173 1.00 97.88 91 ALA A CA 1
ATOM 687 C C . ALA A 1 91 ? 23.636 9.398 -40.168 1.00 97.88 91 ALA A C 1
ATOM 689 O O . ALA A 1 91 ? 23.046 9.725 -39.139 1.00 97.88 91 ALA A O 1
ATOM 690 N N . LEU A 1 92 ? 24.004 8.132 -40.403 1.00 98.19 92 LEU A N 1
ATOM 691 C CA . LEU A 1 92 ? 23.696 7.026 -39.488 1.00 98.19 92 LEU A CA 1
ATOM 692 C C . LEU A 1 92 ? 24.315 7.228 -38.101 1.00 98.19 92 LEU A C 1
ATOM 694 O O . LEU A 1 92 ? 23.677 6.951 -37.087 1.00 98.19 92 LEU A O 1
ATOM 698 N N . LEU A 1 93 ? 25.553 7.727 -38.035 1.00 98.19 93 LEU A N 1
ATOM 699 C CA . LEU A 1 93 ? 26.190 8.048 -36.760 1.00 98.19 93 LEU A CA 1
ATOM 700 C C . LEU A 1 93 ? 25.426 9.152 -36.023 1.00 98.19 93 LEU A C 1
ATOM 702 O O . LEU A 1 93 ? 25.184 9.018 -34.826 1.00 98.19 93 LEU A O 1
ATOM 706 N N . SER A 1 94 ? 25.005 10.209 -36.724 1.00 97.62 94 SER A N 1
ATOM 707 C CA . SER A 1 94 ? 24.201 11.286 -36.135 1.00 97.62 94 SER A CA 1
ATOM 708 C C . SER A 1 94 ? 22.890 10.762 -35.537 1.00 97.62 94 SER A C 1
ATOM 710 O O . SER A 1 94 ? 22.588 11.047 -34.375 1.00 97.62 94 SER A O 1
ATOM 712 N N . GLU A 1 95 ? 22.163 9.923 -36.279 1.00 98.19 95 GLU A N 1
ATOM 713 C CA . GLU A 1 95 ? 20.933 9.282 -35.800 1.00 98.19 95 GLU A CA 1
ATOM 714 C C . GLU A 1 95 ? 21.185 8.393 -34.579 1.00 98.19 95 GLU A C 1
ATOM 716 O O . GLU A 1 95 ? 20.446 8.462 -33.595 1.00 98.19 95 GLU A O 1
ATOM 721 N N . LEU A 1 96 ? 22.261 7.600 -34.586 1.00 98.06 96 LEU A N 1
ATOM 722 C CA . LEU A 1 96 ? 22.635 6.767 -33.443 1.00 98.06 96 LEU A CA 1
ATOM 723 C C . LEU A 1 96 ? 22.919 7.595 -32.188 1.00 98.06 96 LEU A C 1
ATOM 725 O O . LEU A 1 96 ? 22.485 7.218 -31.097 1.00 98.06 96 LEU A O 1
ATOM 729 N N . TYR A 1 97 ? 23.621 8.723 -32.313 1.00 98.06 97 TYR A N 1
ATOM 730 C CA . TYR A 1 97 ? 23.865 9.611 -31.175 1.00 98.06 97 TYR A CA 1
ATOM 731 C C . TYR A 1 97 ? 22.572 10.249 -30.659 1.00 98.06 97 TYR A C 1
ATOM 733 O O . TYR A 1 97 ? 22.384 10.326 -29.442 1.00 98.06 97 TYR A O 1
ATOM 741 N N . ALA A 1 98 ? 21.660 10.645 -31.552 1.00 97.94 98 ALA A N 1
ATOM 742 C CA . ALA A 1 98 ? 20.350 11.165 -31.169 1.00 97.94 98 ALA A CA 1
ATOM 743 C C . ALA A 1 98 ? 19.520 10.109 -30.418 1.00 97.94 98 ALA A C 1
ATOM 745 O O . ALA A 1 98 ? 19.019 10.375 -29.326 1.00 97.94 98 ALA A O 1
ATOM 746 N N . LEU A 1 99 ? 19.453 8.881 -30.938 1.00 97.81 99 LEU A N 1
ATOM 747 C CA . LEU A 1 99 ? 18.752 7.771 -30.288 1.00 97.81 99 LEU A CA 1
ATOM 748 C C . LEU A 1 99 ? 19.375 7.403 -28.940 1.00 97.81 99 LEU A C 1
ATOM 750 O O . LEU A 1 99 ? 18.655 7.152 -27.975 1.00 97.81 99 LEU A O 1
ATOM 754 N N . LYS A 1 100 ? 20.709 7.400 -28.840 1.00 98.19 100 LYS A N 1
ATOM 755 C CA . LYS A 1 100 ? 21.409 7.137 -27.577 1.00 98.19 100 LYS A CA 1
ATOM 756 C C . LYS A 1 100 ? 21.067 8.181 -26.517 1.00 98.19 100 LYS A C 1
ATOM 758 O O . LYS A 1 100 ? 20.880 7.820 -25.356 1.00 98.19 100 LYS A O 1
ATOM 763 N N . ARG A 1 101 ? 20.966 9.452 -26.913 1.00 97.94 101 ARG A N 1
ATOM 764 C CA . ARG A 1 101 ? 20.552 10.540 -26.024 1.00 97.94 101 ARG A CA 1
ATOM 765 C C . ARG A 1 101 ? 19.123 10.333 -25.521 1.00 97.94 101 ARG A C 1
ATOM 767 O O . ARG A 1 101 ? 18.927 10.301 -24.312 1.00 97.94 101 ARG A O 1
ATOM 774 N N . ILE A 1 102 ? 18.173 10.095 -26.426 1.00 97.94 102 ILE A N 1
ATOM 775 C CA . ILE A 1 102 ? 16.764 9.848 -26.071 1.00 97.94 102 ILE A CA 1
ATOM 776 C C . ILE A 1 102 ? 16.638 8.636 -25.139 1.00 97.94 102 ILE A C 1
ATOM 778 O O . ILE A 1 102 ? 15.899 8.671 -24.163 1.00 97.94 102 ILE A O 1
ATOM 782 N N . ASN A 1 103 ? 17.385 7.561 -25.397 1.00 97.38 103 ASN A N 1
ATOM 783 C CA . ASN A 1 103 ? 17.358 6.377 -24.539 1.00 97.38 103 ASN A CA 1
ATOM 784 C C . ASN A 1 103 ? 17.882 6.683 -23.123 1.00 97.38 103 ASN A C 1
ATOM 786 O O . ASN A 1 103 ? 17.315 6.204 -22.147 1.00 97.38 103 ASN A O 1
ATOM 790 N N . SER A 1 104 ? 18.919 7.518 -22.994 1.00 97.81 104 SER A N 1
ATOM 791 C CA . SER A 1 104 ? 19.399 7.980 -21.684 1.00 97.81 104 SER A CA 1
ATOM 792 C C . SER A 1 104 ? 18.336 8.798 -20.946 1.00 97.81 104 SER A C 1
ATOM 794 O O . SER A 1 104 ? 18.088 8.548 -19.770 1.00 97.81 104 SER A O 1
ATOM 796 N N . GLU A 1 105 ? 17.673 9.725 -21.643 1.00 98.06 105 GLU A N 1
ATOM 797 C CA . GLU A 1 105 ? 16.596 10.554 -21.083 1.00 98.06 105 GLU A CA 1
ATOM 798 C C . GLU A 1 105 ? 15.417 9.676 -20.611 1.00 98.06 105 GLU A C 1
ATOM 800 O O . GLU A 1 105 ? 14.989 9.777 -19.463 1.00 98.06 105 GLU A O 1
ATOM 805 N N . LEU A 1 106 ? 14.973 8.709 -21.423 1.00 98.19 106 LEU A N 1
ATOM 806 C CA . LEU A 1 106 ? 13.917 7.756 -21.047 1.00 98.19 106 LEU A CA 1
ATOM 807 C C . LEU A 1 106 ? 14.304 6.861 -19.860 1.00 98.19 106 LEU A C 1
ATOM 809 O O . LEU A 1 106 ? 13.464 6.524 -19.020 1.00 98.19 106 LEU A O 1
ATOM 813 N N . GLN A 1 107 ? 15.570 6.448 -19.768 1.00 97.50 107 GLN A N 1
ATOM 814 C CA . GLN A 1 107 ? 16.060 5.675 -18.626 1.00 97.50 107 GLN A CA 1
ATOM 815 C C . GLN A 1 107 ? 16.035 6.496 -17.334 1.00 97.50 107 GLN A C 1
ATOM 817 O O . GLN A 1 107 ? 15.678 5.962 -16.278 1.00 97.50 107 GLN A O 1
ATOM 822 N N . GLU A 1 108 ? 16.382 7.780 -17.411 1.00 97.75 108 GLU A N 1
ATOM 823 C CA . GLU A 1 108 ? 16.295 8.710 -16.288 1.00 97.75 108 GLU A CA 1
ATOM 824 C C . GLU A 1 108 ? 14.844 8.955 -15.874 1.00 97.75 108 GLU A C 1
ATOM 826 O O . GLU A 1 108 ? 14.532 8.827 -14.690 1.00 97.75 108 GLU A O 1
ATOM 831 N N . GLU A 1 109 ? 13.938 9.195 -16.824 1.00 97.75 109 GLU A N 1
ATOM 832 C CA . GLU A 1 109 ? 12.502 9.325 -16.553 1.00 97.75 109 GLU A CA 1
ATOM 833 C C . GLU A 1 109 ? 11.935 8.073 -15.876 1.00 97.75 109 GLU A C 1
ATOM 835 O O . GLU A 1 109 ? 11.275 8.161 -14.838 1.00 97.75 109 GLU A O 1
ATOM 840 N N . SER A 1 110 ? 12.257 6.884 -16.393 1.00 96.81 110 SER A N 1
ATOM 841 C CA . SER A 1 110 ? 11.841 5.614 -15.791 1.00 96.81 110 SER A CA 1
ATOM 842 C C . SER A 1 110 ? 12.423 5.411 -14.387 1.00 96.81 110 SER A C 1
ATOM 844 O O . SER A 1 110 ? 11.783 4.813 -13.514 1.00 96.81 110 SER A O 1
ATOM 846 N N . ARG A 1 111 ? 13.648 5.890 -14.128 1.00 98.31 111 ARG A N 1
ATOM 847 C CA . ARG A 1 111 ? 14.233 5.877 -12.780 1.00 98.31 111 ARG A CA 1
ATOM 848 C C . ARG A 1 111 ? 13.463 6.813 -11.851 1.00 98.31 111 ARG A C 1
ATOM 850 O O . ARG A 1 111 ? 13.037 6.368 -10.791 1.00 98.31 111 ARG A O 1
ATOM 857 N N . MET A 1 112 ? 13.214 8.051 -12.275 1.00 97.56 112 MET A N 1
ATOM 858 C CA . MET A 1 112 ? 12.465 9.036 -11.490 1.00 97.56 112 MET A CA 1
ATOM 859 C C . MET A 1 112 ? 11.049 8.559 -11.158 1.00 97.56 112 MET A C 1
ATOM 861 O O . MET A 1 112 ? 10.610 8.714 -10.023 1.00 97.56 112 MET A O 1
ATOM 865 N N . GLN A 1 113 ? 10.352 7.914 -12.099 1.00 97.31 113 GLN A N 1
ATOM 866 C CA . GLN A 1 113 ? 9.034 7.323 -11.844 1.00 97.31 113 GLN A CA 1
ATOM 867 C C . GLN A 1 113 ? 9.086 6.236 -10.764 1.00 97.31 113 GLN A C 1
ATOM 869 O O . GLN A 1 113 ? 8.243 6.202 -9.868 1.00 97.31 113 GLN A O 1
ATOM 874 N N . ARG A 1 114 ? 10.093 5.354 -10.808 1.00 97.75 114 ARG A N 1
ATOM 875 C CA . ARG A 1 114 ? 10.276 4.322 -9.775 1.00 97.75 114 ARG A CA 1
ATOM 876 C C . ARG A 1 114 ? 10.567 4.931 -8.407 1.00 97.75 114 ARG A C 1
ATOM 878 O O . ARG A 1 114 ? 9.982 4.481 -7.423 1.00 97.75 114 ARG A O 1
ATOM 885 N N . ASP A 1 115 ? 11.417 5.952 -8.356 1.00 97.88 115 ASP A N 1
ATOM 886 C CA . ASP A 1 115 ? 11.752 6.658 -7.117 1.00 97.88 115 ASP A CA 1
ATOM 887 C C . ASP A 1 115 ? 10.524 7.383 -6.548 1.00 97.88 115 ASP A C 1
ATOM 889 O O . ASP A 1 115 ? 10.244 7.279 -5.353 1.00 97.88 115 ASP A O 1
ATOM 893 N N . TYR A 1 116 ? 9.728 8.031 -7.402 1.00 98.06 116 TYR A N 1
ATOM 894 C CA . TYR A 1 116 ? 8.475 8.675 -7.012 1.00 98.06 116 TYR A CA 1
ATOM 895 C C . TYR A 1 116 ? 7.485 7.673 -6.411 1.00 98.06 116 TYR A C 1
ATOM 897 O O . TYR A 1 116 ? 7.044 7.845 -5.274 1.00 98.06 116 TYR A O 1
ATOM 905 N N . HIS A 1 117 ? 7.217 6.565 -7.106 1.00 97.62 117 HIS A N 1
ATOM 906 C CA . HIS A 1 117 ? 6.333 5.521 -6.589 1.00 97.62 117 HIS A CA 1
ATOM 907 C C . HIS A 1 117 ? 6.858 4.877 -5.299 1.00 97.62 117 HIS A C 1
ATOM 909 O O . HIS A 1 117 ? 6.069 4.453 -4.452 1.00 97.62 117 HIS A O 1
ATOM 915 N N . ALA A 1 118 ? 8.179 4.788 -5.120 1.00 97.62 118 ALA A N 1
ATOM 916 C CA . ALA A 1 118 ? 8.766 4.334 -3.864 1.00 97.62 118 ALA A CA 1
ATOM 917 C C . ALA A 1 118 ? 8.520 5.344 -2.731 1.00 97.62 118 ALA A C 1
ATOM 919 O O . ALA A 1 118 ? 8.143 4.940 -1.629 1.00 97.62 118 ALA A O 1
ATOM 920 N N . ILE A 1 119 ? 8.678 6.645 -2.994 1.00 98.06 119 ILE A N 1
ATOM 921 C CA . ILE A 1 119 ? 8.406 7.719 -2.028 1.00 98.06 119 ILE A CA 1
ATOM 922 C C . ILE A 1 119 ? 6.928 7.725 -1.623 1.00 98.06 119 ILE A C 1
ATOM 924 O O . ILE A 1 119 ? 6.642 7.716 -0.423 1.00 98.06 119 ILE A O 1
ATOM 928 N N . GLU A 1 120 ? 6.000 7.675 -2.583 1.00 98.06 120 GLU A N 1
ATOM 929 C CA . GLU A 1 120 ? 4.555 7.612 -2.319 1.00 98.06 120 GLU A CA 1
ATOM 930 C C . GLU A 1 120 ? 4.193 6.393 -1.469 1.00 98.06 120 GLU A C 1
ATOM 932 O O . GLU A 1 120 ? 3.543 6.517 -0.429 1.00 98.06 120 GLU A O 1
ATOM 937 N N . ARG A 1 121 ? 4.679 5.206 -1.858 1.00 97.75 121 ARG A N 1
ATOM 938 C CA . ARG A 1 121 ? 4.450 3.966 -1.107 1.00 97.75 121 ARG A CA 1
ATOM 939 C C . ARG A 1 121 ? 4.968 4.080 0.324 1.00 97.75 121 ARG A C 1
ATOM 941 O O . ARG A 1 121 ? 4.270 3.700 1.260 1.00 97.75 121 ARG A O 1
ATOM 948 N N . ASN A 1 122 ? 6.167 4.628 0.510 1.00 97.56 122 ASN A N 1
ATOM 949 C CA . ASN A 1 122 ? 6.766 4.808 1.830 1.00 97.56 122 ASN A CA 1
ATOM 950 C C . ASN A 1 122 ? 6.026 5.847 2.682 1.00 97.56 122 ASN A C 1
ATOM 952 O O . ASN A 1 122 ? 6.031 5.734 3.908 1.00 97.56 122 ASN A O 1
ATOM 956 N N . ALA A 1 123 ? 5.416 6.865 2.070 1.00 98.00 123 ALA A N 1
ATOM 957 C CA . ALA A 1 123 ? 4.562 7.821 2.770 1.00 98.00 123 ALA A CA 1
ATOM 958 C C . ALA A 1 123 ? 3.266 7.149 3.245 1.00 98.00 123 ALA A C 1
ATOM 960 O O . ALA A 1 123 ? 2.951 7.204 4.431 1.00 98.00 123 ALA A O 1
ATOM 961 N N . ILE A 1 124 ? 2.585 6.413 2.361 1.00 98.00 124 ILE A N 1
ATOM 962 C CA . ILE A 1 124 ? 1.362 5.670 2.701 1.00 98.00 124 ILE A CA 1
ATOM 963 C C . ILE A 1 124 ? 1.630 4.641 3.806 1.00 98.00 124 ILE A C 1
ATOM 965 O O . ILE A 1 124 ? 0.862 4.546 4.759 1.00 98.00 124 ILE A O 1
ATOM 969 N N . ILE A 1 125 ? 2.737 3.895 3.726 1.00 97.88 125 ILE A N 1
ATOM 970 C CA . ILE A 1 125 ? 3.118 2.917 4.758 1.00 97.88 125 ILE A CA 1
ATOM 971 C C . ILE A 1 125 ? 3.300 3.589 6.127 1.00 97.88 125 ILE A C 1
ATOM 973 O O . ILE A 1 125 ? 2.884 3.024 7.140 1.00 97.88 125 ILE A O 1
ATOM 977 N N . ARG A 1 126 ? 3.890 4.790 6.173 1.00 97.31 126 ARG A N 1
ATOM 978 C CA . ARG A 1 126 ? 4.051 5.552 7.420 1.00 97.31 126 ARG A CA 1
ATOM 979 C C . ARG A 1 126 ? 2.709 5.987 8.000 1.00 97.31 126 ARG A C 1
ATOM 981 O O . ARG A 1 126 ? 2.474 5.760 9.183 1.00 97.31 126 ARG A O 1
ATOM 988 N N . GLU A 1 127 ? 1.814 6.526 7.178 1.00 97.56 127 GLU A N 1
ATOM 989 C CA . GLU A 1 127 ? 0.475 6.918 7.637 1.00 97.56 127 GLU A CA 1
ATOM 990 C C . GLU A 1 127 ? -0.336 5.717 8.136 1.00 97.56 127 GLU A C 1
ATOM 992 O O . GLU A 1 127 ? -0.935 5.765 9.210 1.00 97.56 127 GLU A O 1
ATOM 997 N N . LEU A 1 128 ? -0.281 4.588 7.423 1.00 97.69 128 LEU A N 1
ATOM 998 C CA . LEU A 1 128 ? -0.916 3.346 7.867 1.00 97.69 128 LEU A CA 1
ATOM 999 C C . LEU A 1 128 ? -0.355 2.857 9.205 1.00 97.69 128 LEU A C 1
ATOM 1001 O O . LEU A 1 128 ? -1.111 2.382 10.054 1.00 97.69 128 LEU A O 1
ATOM 1005 N N . HIS A 1 129 ? 0.956 2.980 9.414 1.00 97.75 129 HIS A N 1
ATOM 1006 C CA . HIS A 1 129 ? 1.573 2.637 10.688 1.00 97.75 129 HIS A CA 1
ATOM 1007 C C . HIS A 1 129 ? 1.088 3.554 11.820 1.00 97.75 129 HIS A C 1
ATOM 1009 O O . HIS A 1 129 ? 0.713 3.052 12.878 1.00 97.75 129 HIS A O 1
ATOM 1015 N N . ASN A 1 130 ? 1.012 4.868 11.591 1.00 97.75 130 ASN A N 1
ATOM 1016 C CA . ASN A 1 130 ? 0.490 5.827 12.570 1.00 97.75 130 ASN A CA 1
ATOM 1017 C C . ASN A 1 130 ? -0.960 5.510 12.953 1.00 97.75 130 ASN A C 1
ATOM 1019 O O . ASN A 1 130 ? -1.282 5.430 14.139 1.00 97.75 130 ASN A O 1
ATOM 1023 N N . ILE A 1 131 ? -1.820 5.263 11.959 1.00 97.44 131 ILE A N 1
ATOM 1024 C CA . ILE A 1 131 ? -3.222 4.887 12.179 1.00 97.44 131 ILE A CA 1
ATOM 1025 C C . ILE A 1 131 ? -3.306 3.596 12.991 1.00 97.44 131 ILE A C 1
ATOM 1027 O O . ILE A 1 131 ? -4.051 3.532 13.967 1.00 97.44 131 ILE A O 1
ATOM 1031 N N . LYS A 1 132 ? -2.520 2.575 12.635 1.00 97.75 132 LYS A N 1
ATOM 1032 C CA . LYS A 1 132 ? -2.480 1.312 13.379 1.00 97.75 132 LYS A CA 1
ATOM 1033 C C . LYS A 1 132 ? -2.081 1.532 14.838 1.00 97.75 132 LYS A C 1
ATOM 1035 O O . LYS A 1 132 ? -2.715 0.970 15.725 1.00 97.75 132 LYS A O 1
ATOM 1040 N N . THR A 1 133 ? -1.067 2.352 15.094 1.00 96.88 133 THR A N 1
ATOM 1041 C CA . THR A 1 133 ? -0.616 2.667 16.455 1.00 96.88 133 THR A CA 1
ATOM 1042 C C . THR A 1 133 ? -1.700 3.397 17.247 1.00 96.88 133 THR A C 1
ATOM 1044 O O . THR A 1 133 ? -1.993 3.004 18.373 1.00 96.88 133 THR A O 1
ATOM 1047 N N . LEU A 1 134 ? -2.364 4.393 16.649 1.00 97.12 134 LEU A N 1
ATOM 1048 C CA . LEU A 1 134 ? -3.482 5.102 17.281 1.00 97.12 134 LEU A CA 1
ATOM 1049 C C . LEU A 1 134 ? -4.661 4.172 17.592 1.00 97.12 134 LEU A C 1
ATOM 1051 O O . LEU A 1 134 ? -5.249 4.265 18.669 1.00 97.12 134 LEU A O 1
ATOM 1055 N N . LEU A 1 135 ? -4.996 3.261 16.675 1.00 96.50 135 LEU A N 1
ATOM 1056 C CA . LEU A 1 135 ? -6.054 2.272 16.879 1.00 96.50 135 LEU A CA 1
ATOM 1057 C C . LEU A 1 135 ? -5.716 1.306 18.016 1.00 96.50 135 LEU A C 1
ATOM 1059 O O . LEU A 1 135 ? -6.575 1.051 18.857 1.00 96.50 135 LEU A O 1
ATOM 1063 N N . SER A 1 136 ? -4.474 0.822 18.088 1.00 96.69 136 SER A N 1
ATOM 1064 C CA . SER A 1 136 ? -4.014 -0.017 19.198 1.00 96.69 136 SER A CA 1
ATOM 1065 C C . SER A 1 136 ? -4.116 0.711 20.541 1.00 96.69 136 SER A C 1
ATOM 1067 O O . SER A 1 136 ? -4.688 0.162 21.477 1.00 96.69 136 SER A O 1
ATOM 1069 N N . SER A 1 137 ? -3.648 1.962 20.632 1.00 96.69 137 SER A N 1
ATOM 1070 C CA . SER A 1 137 ? -3.762 2.764 21.863 1.00 96.69 137 SER A CA 1
ATOM 1071 C C . SER A 1 137 ? -5.216 3.055 22.243 1.00 96.69 137 SER A C 1
ATOM 1073 O O . SER A 1 137 ? -5.574 3.085 23.417 1.00 96.69 137 SER A O 1
ATOM 1075 N N . ARG A 1 138 ? -6.096 3.262 21.258 1.00 97.06 138 ARG A N 1
ATOM 1076 C CA . ARG A 1 138 ? -7.527 3.438 21.526 1.00 97.06 138 ARG A CA 1
ATOM 1077 C C . ARG A 1 138 ? -8.168 2.151 22.039 1.00 97.06 138 ARG A C 1
ATOM 1079 O O . ARG A 1 138 ? -9.026 2.223 22.912 1.00 97.06 138 ARG A O 1
ATOM 1086 N N . ALA A 1 139 ? -7.764 0.995 21.515 1.00 95.88 139 ALA A N 1
ATOM 1087 C CA . ALA A 1 139 ? -8.258 -0.295 21.980 1.00 95.88 139 ALA A CA 1
ATOM 1088 C C . ALA A 1 139 ? -7.866 -0.558 23.443 1.00 95.88 139 ALA A C 1
ATOM 1090 O O . ALA A 1 139 ? -8.710 -1.006 24.214 1.00 95.88 139 ALA A O 1
ATOM 1091 N N . THR A 1 140 ? -6.637 -0.216 23.851 1.00 95.81 140 THR A N 1
ATOM 1092 C CA . THR A 1 140 ? -6.215 -0.362 25.255 1.00 95.81 140 THR A CA 1
ATOM 1093 C C . THR A 1 140 ? -7.002 0.558 26.185 1.00 95.81 140 THR A C 1
ATOM 1095 O O . THR A 1 140 ? -7.504 0.096 27.203 1.00 95.81 140 THR A O 1
ATOM 1098 N N . LEU A 1 141 ? -7.193 1.828 25.806 1.00 95.31 141 LEU A N 1
ATOM 1099 C CA . LEU A 1 141 ? -7.999 2.770 26.595 1.00 95.31 141 LEU A CA 1
ATOM 1100 C C . LEU A 1 141 ? -9.461 2.324 26.718 1.00 95.31 141 LEU A C 1
ATOM 1102 O O . LEU A 1 141 ? -10.060 2.459 27.780 1.00 95.31 141 LEU A O 1
ATOM 1106 N N . LEU A 1 142 ? -10.043 1.779 25.646 1.00 94.75 142 LEU A N 1
ATOM 1107 C CA . LEU A 1 142 ? -11.401 1.236 25.690 1.00 94.75 142 LEU A CA 1
ATOM 1108 C C . LEU A 1 142 ? -11.514 0.045 26.642 1.00 94.75 142 LEU A C 1
ATOM 1110 O O . LEU A 1 142 ? -12.513 -0.054 27.350 1.00 94.75 142 LEU A O 1
ATOM 1114 N N . GLU A 1 143 ? -10.512 -0.835 26.684 1.00 95.06 143 GLU A N 1
ATOM 1115 C CA . GLU A 1 143 ? -10.523 -1.959 27.621 1.00 95.06 143 GLU A CA 1
ATOM 1116 C C . GLU A 1 143 ? -10.392 -1.478 29.072 1.00 95.06 143 GLU A C 1
ATOM 1118 O O . GLU A 1 143 ? -11.139 -1.935 29.934 1.00 95.06 143 GLU A O 1
ATOM 1123 N N . GLU A 1 144 ? -9.528 -0.497 29.343 1.00 95.38 144 GLU A N 1
ATOM 1124 C CA . GLU A 1 144 ? -9.417 0.126 30.670 1.00 95.38 144 GLU A CA 1
ATOM 1125 C C . GLU A 1 144 ? -10.740 0.758 31.123 1.00 95.38 144 GLU A C 1
ATOM 1127 O O . GLU A 1 144 ? -11.189 0.533 32.248 1.00 95.38 144 GLU A O 1
ATOM 1132 N N . GLU A 1 145 ? -11.399 1.521 30.250 1.00 93.56 145 GLU A N 1
ATOM 1133 C CA . GLU A 1 145 ? -12.709 2.115 30.537 1.00 93.56 145 GLU A CA 1
ATOM 1134 C C . GLU A 1 145 ? -13.792 1.048 30.731 1.00 93.56 145 GLU A C 1
ATOM 1136 O O . GLU A 1 145 ? -14.667 1.193 31.588 1.00 93.56 145 GLU A O 1
ATOM 1141 N N . ARG A 1 146 ? -13.738 -0.058 29.981 1.00 94.75 146 ARG A N 1
ATOM 1142 C CA . ARG A 1 146 ? -14.668 -1.179 30.154 1.00 94.75 146 ARG A CA 1
ATOM 1143 C C . ARG A 1 146 ? -14.495 -1.842 31.519 1.00 94.75 146 ARG A C 1
ATOM 1145 O O . ARG A 1 146 ? -15.495 -2.109 32.183 1.00 94.75 146 ARG A O 1
ATOM 1152 N N . MET A 1 147 ? -13.254 -2.046 31.959 1.00 93.56 147 MET A N 1
ATOM 1153 C CA . MET A 1 147 ? -12.947 -2.606 33.277 1.00 93.56 147 MET A CA 1
ATOM 1154 C C . MET A 1 147 ? -13.418 -1.689 34.409 1.00 93.56 147 MET A C 1
ATOM 1156 O O . MET A 1 147 ? -14.114 -2.154 35.310 1.00 93.56 147 MET A O 1
ATOM 1160 N N . LYS A 1 148 ? -13.149 -0.379 34.325 1.00 93.00 148 LYS A N 1
ATOM 1161 C CA . LYS A 1 148 ? -13.652 0.599 35.310 1.00 93.00 148 LYS A CA 1
ATOM 1162 C C . LYS A 1 148 ? -15.177 0.627 35.368 1.00 93.00 148 LYS A C 1
ATOM 1164 O O . LYS A 1 148 ? -15.747 0.690 36.453 1.00 93.00 148 LYS A O 1
ATOM 1169 N N . ASN A 1 149 ? -15.852 0.570 34.219 1.00 90.94 149 ASN A N 1
ATOM 1170 C CA . ASN A 1 149 ? -17.313 0.512 34.185 1.00 90.94 149 ASN A CA 1
ATOM 1171 C C . ASN A 1 149 ? -17.842 -0.771 34.831 1.00 90.94 149 ASN A C 1
ATOM 1173 O O . ASN A 1 149 ? -18.794 -0.701 35.603 1.00 90.94 149 ASN A O 1
ATOM 1177 N N . ALA A 1 150 ? -17.204 -1.919 34.580 1.00 91.88 150 ALA A N 1
ATOM 1178 C CA . ALA A 1 150 ? -17.558 -3.177 35.232 1.00 91.88 150 ALA A CA 1
ATOM 1179 C C . ALA A 1 150 ? -17.381 -3.097 36.762 1.00 91.88 150 ALA A C 1
ATOM 1181 O O . ALA A 1 150 ? -18.278 -3.480 37.518 1.00 91.88 150 ALA A O 1
ATOM 1182 N N . GLU A 1 151 ? -16.268 -2.531 37.233 1.00 93.06 151 GLU A N 1
ATOM 1183 C CA . GLU A 1 151 ? -16.031 -2.269 38.658 1.00 93.06 151 GLU A CA 1
ATOM 1184 C C . GLU A 1 151 ? -17.107 -1.361 39.257 1.00 93.06 151 GLU A C 1
ATOM 1186 O O . GLU A 1 151 ? -17.655 -1.670 40.315 1.00 93.06 151 GLU A O 1
ATOM 1191 N N . LEU A 1 152 ? -17.460 -0.277 38.561 1.00 90.44 152 LEU A N 1
ATOM 1192 C CA . LEU A 1 152 ? -18.497 0.650 39.000 1.00 90.44 152 LEU A CA 1
ATOM 1193 C C . LEU A 1 152 ? -19.861 -0.045 39.091 1.00 90.44 152 LEU A C 1
ATOM 1195 O O . LEU A 1 152 ? -20.567 0.126 40.083 1.00 90.44 152 LEU A O 1
ATOM 1199 N N . THR A 1 153 ? -20.225 -0.864 38.099 1.00 87.44 153 THR A N 1
ATOM 1200 C CA . THR A 1 153 ? -21.478 -1.633 38.129 1.00 87.44 153 THR A CA 1
ATOM 1201 C C . THR A 1 153 ? -21.511 -2.626 39.284 1.00 87.44 153 THR A C 1
ATOM 1203 O O . THR A 1 153 ? -22.525 -2.714 39.972 1.00 87.44 153 THR A O 1
ATOM 1206 N N . ASN A 1 154 ? -20.393 -3.302 39.565 1.00 88.00 154 ASN A N 1
ATOM 1207 C CA . ASN A 1 154 ? -20.284 -4.212 40.703 1.00 88.00 154 ASN A CA 1
ATOM 1208 C C . ASN A 1 154 ? -20.399 -3.461 42.035 1.00 88.00 154 ASN A C 1
ATOM 1210 O O . ASN A 1 154 ? -21.096 -3.913 42.938 1.00 88.00 154 ASN A O 1
ATOM 1214 N N . ALA A 1 155 ? -19.767 -2.291 42.155 1.00 84.81 155 ALA A N 1
ATOM 1215 C CA . ALA A 1 155 ? -19.857 -1.454 43.348 1.00 84.81 155 ALA A CA 1
ATOM 1216 C C . ALA A 1 155 ? -21.279 -0.915 43.576 1.00 84.81 155 ALA A C 1
ATOM 1218 O O . ALA A 1 155 ? -21.756 -0.895 44.710 1.00 84.81 155 ALA A O 1
ATOM 1219 N N . VAL A 1 156 ? -21.976 -0.506 42.511 1.00 82.50 156 VAL A N 1
ATOM 1220 C CA . VAL A 1 156 ? -23.385 -0.088 42.582 1.00 82.50 156 VAL A CA 1
ATOM 1221 C C . VAL A 1 156 ? -24.275 -1.258 42.988 1.00 82.50 156 VAL A C 1
ATOM 1223 O O . VAL A 1 156 ? -25.146 -1.083 43.838 1.00 82.50 156 VAL A O 1
ATOM 1226 N N . GLN A 1 157 ? -24.048 -2.447 42.428 1.00 78.31 157 GLN A N 1
ATOM 1227 C CA . GLN A 1 157 ? -24.790 -3.651 42.793 1.00 78.31 157 GLN A CA 1
ATOM 1228 C C . GLN A 1 157 ? -24.585 -4.011 44.273 1.00 78.31 157 GLN A C 1
ATOM 1230 O O . GLN A 1 157 ? -25.564 -4.167 45.000 1.00 78.31 157 GLN A O 1
ATOM 1235 N N . ASP A 1 158 ? -23.339 -4.041 44.752 1.00 79.00 158 ASP A N 1
ATOM 1236 C CA . ASP A 1 158 ? -23.003 -4.295 46.161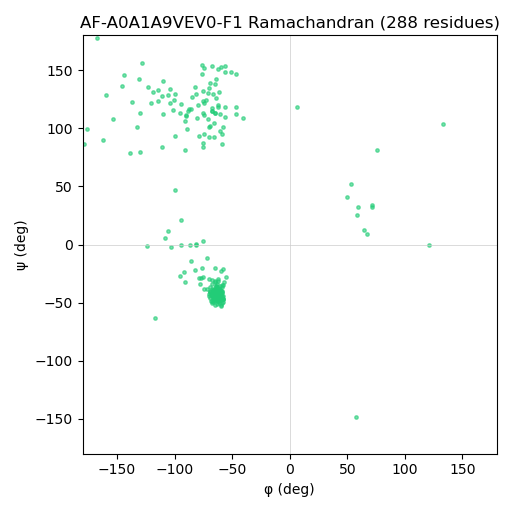 1.00 79.00 158 ASP A CA 1
ATOM 1237 C C . ASP A 1 158 ? -23.609 -3.234 47.099 1.00 79.00 158 ASP A C 1
ATOM 1239 O O . ASP A 1 158 ? -24.170 -3.557 48.150 1.00 79.00 158 ASP A O 1
ATOM 1243 N N . ALA A 1 159 ? -23.562 -1.957 46.710 1.00 73.56 159 ALA A N 1
ATOM 1244 C CA . ALA A 1 159 ? -24.200 -0.883 47.461 1.00 73.56 159 ALA A CA 1
ATOM 1245 C C . ALA A 1 159 ? -25.725 -1.053 47.505 1.00 73.56 159 ALA A C 1
ATOM 1247 O O . ALA A 1 159 ? -26.319 -0.895 48.573 1.00 73.56 159 ALA A O 1
ATOM 1248 N N . ASN A 1 160 ? -26.356 -1.412 46.385 1.00 73.69 160 ASN A N 1
ATOM 1249 C CA . ASN A 1 160 ? -27.791 -1.671 46.315 1.00 73.69 160 ASN A CA 1
ATOM 1250 C C . ASN A 1 160 ? -28.191 -2.849 47.202 1.00 73.69 160 ASN A C 1
ATOM 1252 O O . ASN A 1 160 ? -29.135 -2.711 47.976 1.00 73.69 160 ASN A O 1
ATOM 1256 N N . GLU A 1 161 ? -27.457 -3.962 47.165 1.00 70.81 161 GLU A N 1
ATOM 1257 C CA . GLU A 1 161 ? -27.705 -5.123 48.028 1.00 70.81 161 GLU A CA 1
ATOM 1258 C C . GLU A 1 161 ? -27.553 -4.757 49.510 1.00 70.81 161 GLU A C 1
ATOM 1260 O O . GLU A 1 161 ? -28.441 -5.030 50.325 1.00 70.81 161 GLU A O 1
ATOM 1265 N N . LYS A 1 162 ? -26.484 -4.040 49.872 1.00 66.69 162 LYS A N 1
ATOM 1266 C CA . LYS A 1 162 ? -26.259 -3.566 51.247 1.00 66.69 162 LYS A CA 1
ATOM 1267 C C . LYS A 1 162 ? -27.330 -2.588 51.715 1.00 66.69 162 LYS A C 1
ATOM 1269 O O . LYS A 1 162 ? -27.710 -2.621 52.889 1.00 66.69 162 LYS A O 1
ATOM 1274 N N . ILE A 1 163 ? -27.808 -1.706 50.840 1.00 63.47 163 ILE A N 1
ATOM 1275 C CA . ILE A 1 163 ? -28.887 -0.765 51.149 1.00 63.47 163 ILE A CA 1
ATOM 1276 C C . ILE A 1 163 ? -30.205 -1.530 51.307 1.00 63.47 163 ILE A C 1
ATOM 1278 O O . ILE A 1 163 ? -30.883 -1.322 52.310 1.00 63.47 163 ILE A O 1
ATOM 1282 N N . TYR A 1 164 ? -30.538 -2.463 50.413 1.00 62.88 164 TYR A N 1
ATOM 1283 C CA . TYR A 1 164 ? -31.784 -3.231 50.479 1.00 62.88 164 TYR A CA 1
ATOM 1284 C C . TYR A 1 164 ? -31.895 -4.026 51.781 1.00 62.88 164 TYR A C 1
ATOM 1286 O O . TYR A 1 164 ? -32.855 -3.852 52.532 1.00 62.88 164 TYR A O 1
ATOM 1294 N N . TRP A 1 165 ? -30.882 -4.824 52.118 1.00 57.41 165 TRP A N 1
ATOM 1295 C CA . TRP A 1 165 ? -30.933 -5.664 53.315 1.00 57.41 165 TRP A CA 1
ATOM 1296 C C . TRP A 1 165 ? -30.873 -4.845 54.607 1.00 57.41 165 TRP A C 1
ATOM 1298 O O . TRP A 1 165 ? -31.638 -5.091 55.541 1.00 57.41 165 TRP A O 1
ATOM 1308 N N . ARG A 1 166 ? -30.026 -3.807 54.659 1.00 56.91 166 ARG A N 1
ATOM 1309 C CA . ARG A 1 166 ? -29.857 -2.987 55.869 1.00 56.91 166 ARG A CA 1
ATOM 1310 C C . ARG A 1 166 ? -31.013 -2.016 56.114 1.00 56.91 166 ARG A C 1
ATOM 1312 O O . ARG A 1 166 ? -31.253 -1.661 57.272 1.00 56.91 166 ARG A O 1
ATOM 1319 N N . HIS A 1 167 ? -31.702 -1.571 55.059 1.00 56.41 167 HIS A N 1
ATOM 1320 C CA . HIS A 1 167 ? -32.863 -0.693 55.177 1.00 56.41 167 HIS A CA 1
ATOM 1321 C C . HIS A 1 167 ? -34.181 -1.443 55.279 1.00 56.41 167 HIS A C 1
ATOM 1323 O O . HIS A 1 167 ? -35.029 -0.929 55.989 1.00 56.41 167 HIS A O 1
ATOM 1329 N N . LEU A 1 168 ? -34.385 -2.618 54.670 1.00 57.09 168 LEU A N 1
ATOM 1330 C CA . LEU A 1 168 ? -35.604 -3.392 54.937 1.00 57.09 168 LEU A CA 1
ATOM 1331 C C . LEU A 1 168 ? -35.562 -4.070 56.312 1.00 57.09 168 LEU A C 1
ATOM 1333 O O . LEU A 1 168 ? -36.579 -4.069 57.005 1.00 57.09 168 LEU A O 1
ATOM 1337 N N . PHE A 1 169 ? -34.406 -4.585 56.747 1.00 58.81 169 PHE A N 1
ATOM 1338 C CA . PHE A 1 169 ? -34.321 -5.501 57.889 1.00 58.81 169 PHE A CA 1
ATOM 1339 C C . PHE A 1 169 ? -33.259 -5.056 58.901 1.00 58.81 169 PHE A C 1
ATOM 1341 O O . PHE A 1 169 ? -32.138 -5.560 58.957 1.00 58.81 169 PHE A O 1
ATOM 1348 N N . LYS A 1 170 ? -33.600 -4.082 59.751 1.00 52.06 170 LYS A N 1
ATOM 1349 C CA . LYS A 1 170 ? -32.682 -3.590 60.790 1.00 52.06 170 LYS A CA 1
ATOM 1350 C C . LYS A 1 170 ? -33.062 -4.189 62.144 1.00 52.06 170 LYS A C 1
ATOM 1352 O O . LYS A 1 170 ? -34.124 -3.878 62.676 1.00 52.06 170 LYS A O 1
ATOM 1357 N N . ARG A 1 171 ? -32.170 -5.002 62.734 1.00 52.66 171 ARG A N 1
ATOM 1358 C CA . ARG A 1 171 ? -32.336 -5.616 64.075 1.00 52.66 171 ARG A CA 1
ATOM 1359 C C . ARG A 1 171 ? -33.660 -6.390 64.231 1.00 52.66 171 ARG A C 1
ATOM 1361 O O . ARG A 1 171 ? -34.428 -6.109 65.148 1.00 52.66 171 ARG A O 1
ATOM 1368 N N . GLY A 1 172 ? -33.945 -7.308 63.303 1.00 52.44 172 GLY A N 1
ATOM 1369 C CA . GLY A 1 172 ? -35.137 -8.169 63.359 1.00 52.44 172 GLY A CA 1
ATOM 1370 C C . GLY A 1 172 ? -36.476 -7.442 63.180 1.00 52.44 172 GLY A C 1
ATOM 1371 O O . GLY A 1 172 ? -37.519 -8.042 63.390 1.00 52.44 172 GLY A O 1
ATOM 1372 N N . ASN A 1 173 ? -36.464 -6.158 62.802 1.00 52.81 173 ASN A N 1
ATOM 1373 C CA . ASN A 1 173 ? -37.666 -5.378 62.532 1.00 52.81 173 ASN A CA 1
ATOM 1374 C C . ASN A 1 173 ? -37.685 -4.890 61.083 1.00 52.81 173 ASN A C 1
ATOM 1376 O O . ASN A 1 173 ? -36.723 -4.285 60.599 1.00 52.81 173 ASN A O 1
ATOM 1380 N N . PHE A 1 174 ? -38.824 -5.101 60.428 1.00 61.81 174 PHE A N 1
ATOM 1381 C CA . PHE A 1 174 ? -39.110 -4.615 59.085 1.00 61.81 174 PHE A CA 1
ATOM 1382 C C . PHE A 1 174 ? -39.314 -3.101 59.091 1.00 61.81 174 PHE A C 1
ATOM 1384 O O . PHE A 1 174 ? -40.308 -2.587 59.607 1.00 61.81 174 PHE A O 1
ATOM 1391 N N . VAL A 1 175 ? -38.351 -2.353 58.558 1.00 61.00 175 VAL A N 1
ATOM 1392 C CA . VAL A 1 175 ? -38.336 -0.883 58.651 1.00 61.00 175 VAL A CA 1
ATOM 1393 C C . VAL A 1 175 ? -39.440 -0.256 57.803 1.00 61.00 175 VAL A C 1
ATOM 1395 O O . VAL A 1 175 ? -39.968 0.782 58.188 1.00 61.00 175 VAL A O 1
ATOM 1398 N N . ALA A 1 176 ? -39.858 -0.887 56.702 1.00 60.34 176 ALA A N 1
ATOM 1399 C CA . ALA A 1 176 ? -40.954 -0.365 55.887 1.00 60.34 176 ALA A CA 1
ATOM 1400 C C . ALA A 1 176 ? -42.283 -0.295 56.670 1.00 60.34 176 ALA A C 1
ATOM 1402 O O . ALA A 1 176 ? -43.025 0.665 56.491 1.00 60.34 176 ALA A O 1
ATOM 1403 N N . LYS A 1 177 ? -42.520 -1.182 57.653 1.00 61.69 177 LYS A N 1
ATOM 1404 C CA . LYS A 1 177 ? -43.659 -1.065 58.593 1.00 61.69 177 LYS A CA 1
ATOM 1405 C C . LYS A 1 177 ? -43.583 0.163 59.512 1.00 61.69 177 LYS A C 1
ATOM 1407 O O . LYS A 1 177 ? -44.597 0.565 60.070 1.00 61.69 177 LYS A O 1
ATOM 1412 N N . ARG A 1 178 ? -42.399 0.760 59.703 1.00 63.47 178 ARG A N 1
ATOM 1413 C CA . ARG A 1 178 ? -42.247 2.036 60.433 1.00 63.47 178 ARG A CA 1
ATOM 1414 C C . ARG A 1 178 ? -42.527 3.253 59.554 1.00 63.47 178 ARG A C 1
ATOM 1416 O O . ARG A 1 178 ? -42.785 4.322 60.091 1.00 63.47 178 ARG A O 1
ATOM 1423 N N . LEU A 1 179 ? -42.425 3.101 58.234 1.00 67.00 179 LEU A N 1
ATOM 1424 C CA . LEU A 1 179 ? -42.607 4.183 57.262 1.00 67.00 179 LEU A CA 1
ATOM 1425 C C . LEU A 1 179 ? -44.033 4.233 56.711 1.00 67.00 179 LEU A C 1
ATOM 1427 O O . LEU A 1 179 ? -44.496 5.296 56.311 1.00 67.00 179 LEU A O 1
ATOM 1431 N N . THR A 1 180 ? -44.728 3.096 56.681 1.00 67.19 180 THR A N 1
ATOM 1432 C CA . THR A 1 180 ? -46.093 3.004 56.173 1.00 67.19 180 THR A CA 1
ATOM 1433 C C . THR A 1 180 ? -46.925 2.008 56.975 1.00 67.19 180 THR A C 1
ATOM 1435 O O . THR A 1 180 ? -46.424 0.986 57.441 1.00 67.19 180 THR A O 1
ATOM 1438 N N . HIS A 1 181 ? -48.217 2.310 57.110 1.00 70.44 181 HIS A N 1
ATOM 1439 C CA . HIS A 1 181 ? -49.225 1.401 57.661 1.00 70.44 181 HIS A CA 1
ATOM 1440 C C . HIS A 1 181 ? -49.829 0.470 56.597 1.00 70.44 181 HIS A C 1
ATOM 1442 O O . HIS A 1 181 ? -50.687 -0.348 56.918 1.00 70.44 181 HIS A O 1
ATOM 1448 N N . LEU A 1 182 ? -49.403 0.593 55.335 1.00 77.00 182 LEU A N 1
ATOM 1449 C CA . LEU A 1 182 ? -49.872 -0.259 54.245 1.00 77.00 182 LEU A CA 1
ATOM 1450 C C . LEU A 1 182 ? -49.225 -1.656 54.305 1.00 77.00 182 LEU A C 1
ATOM 1452 O O . LEU A 1 182 ? -48.057 -1.776 54.690 1.00 77.00 182 LEU A O 1
ATOM 1456 N N . PRO A 1 183 ? -49.948 -2.713 53.889 1.00 75.00 183 PRO A N 1
ATOM 1457 C CA . PRO A 1 183 ? -49.392 -4.053 53.780 1.00 75.00 183 PRO A CA 1
ATOM 1458 C C . PRO A 1 183 ? -48.290 -4.072 52.720 1.00 75.00 183 PRO A C 1
ATOM 1460 O O . PRO A 1 183 ? -48.492 -3.660 51.578 1.00 75.00 183 PRO A O 1
ATOM 1463 N N . VAL A 1 184 ? -47.111 -4.556 53.104 1.00 79.06 184 VAL A N 1
ATOM 1464 C CA . VAL A 1 184 ? -45.956 -4.640 52.207 1.00 79.06 184 VAL A CA 1
ATOM 1465 C C . VAL A 1 184 ? -45.831 -6.056 51.670 1.00 79.06 184 VAL A C 1
ATOM 1467 O O . VAL A 1 184 ? -45.837 -7.021 52.435 1.00 79.06 184 VAL A O 1
ATOM 1470 N N . ILE A 1 185 ? -45.707 -6.161 50.350 1.00 82.19 185 ILE A N 1
ATOM 1471 C CA . ILE A 1 185 ? -45.586 -7.419 49.619 1.00 82.19 185 ILE A CA 1
ATOM 1472 C C . ILE A 1 185 ? -44.201 -7.476 48.982 1.00 82.19 185 ILE A C 1
ATOM 1474 O O . ILE A 1 185 ? -43.782 -6.514 48.335 1.00 82.19 185 ILE A O 1
ATOM 1478 N N . VAL A 1 186 ? -43.507 -8.603 49.122 1.00 83.50 186 VAL A N 1
ATOM 1479 C CA . VAL A 1 186 ? -42.205 -8.814 48.474 1.00 83.50 186 VAL A CA 1
ATOM 1480 C C . VAL A 1 186 ? -42.416 -9.531 47.149 1.00 83.50 186 VAL A C 1
ATOM 1482 O O . VAL A 1 186 ? -42.966 -10.627 47.107 1.00 83.50 186 VAL A O 1
ATOM 1485 N N . LYS A 1 187 ? -41.983 -8.917 46.048 1.00 86.38 187 LYS A N 1
ATOM 1486 C CA . LYS A 1 187 ? -42.043 -9.505 44.705 1.00 86.38 187 LYS A CA 1
ATOM 1487 C C . LYS A 1 187 ? -40.664 -9.978 44.283 1.00 86.38 187 LYS A C 1
ATOM 1489 O O . LYS A 1 187 ? -39.716 -9.210 44.381 1.00 86.38 187 LYS A O 1
ATOM 1494 N N . GLY A 1 188 ? -40.578 -11.192 43.745 1.00 86.69 188 GLY A N 1
ATOM 1495 C CA . GLY A 1 188 ? -39.308 -11.744 43.259 1.00 86.69 188 GLY A CA 1
ATOM 1496 C C . GLY A 1 188 ? -38.862 -13.041 43.928 1.00 86.69 188 GLY A C 1
ATOM 1497 O O . GLY A 1 188 ? -37.812 -13.556 43.575 1.00 86.69 188 GLY A O 1
ATOM 1498 N N . VAL A 1 189 ? -39.631 -13.558 44.887 1.00 88.00 189 VAL A N 1
ATOM 1499 C CA . VAL A 1 189 ? -39.257 -14.738 45.680 1.00 88.00 189 VAL A CA 1
ATOM 1500 C C . VAL A 1 189 ? -39.436 -16.004 44.845 1.00 88.00 189 VAL A C 1
ATOM 1502 O O . VAL A 1 189 ? -40.532 -16.261 44.346 1.00 88.00 189 VAL A O 1
ATOM 1505 N N . LEU A 1 190 ? -38.372 -16.789 44.689 1.00 89.25 190 LEU A N 1
ATOM 1506 C CA . LEU A 1 190 ? -38.384 -18.040 43.917 1.00 89.25 190 LEU A CA 1
ATOM 1507 C C . LEU A 1 190 ? -37.929 -19.260 44.732 1.00 89.25 190 LEU A C 1
ATOM 1509 O O . LEU A 1 190 ? -37.935 -20.360 44.192 1.00 89.25 190 LEU A O 1
ATOM 1513 N N . THR A 1 191 ? -37.556 -19.085 46.001 1.00 90.00 191 THR A N 1
ATOM 1514 C CA . THR A 1 191 ? -37.029 -20.146 46.873 1.00 90.00 191 THR A CA 1
ATOM 1515 C C . THR A 1 191 ? -37.780 -20.204 48.203 1.00 90.00 191 THR A C 1
ATOM 1517 O O . THR A 1 191 ? -38.383 -19.213 48.637 1.00 90.00 191 THR A O 1
ATOM 1520 N N . ALA A 1 192 ? -37.755 -21.364 48.864 1.00 90.75 192 ALA A N 1
ATOM 1521 C CA . ALA A 1 192 ? -38.323 -21.537 50.199 1.00 90.75 192 ALA A CA 1
ATOM 1522 C C . ALA A 1 192 ? -37.673 -20.615 51.241 1.00 90.75 192 ALA A C 1
ATOM 1524 O O . ALA A 1 192 ? -38.375 -20.054 52.084 1.00 90.75 192 ALA A O 1
ATOM 1525 N N . GLU A 1 193 ? -36.350 -20.444 51.192 1.00 88.38 193 GLU A N 1
ATOM 1526 C CA . GLU A 1 193 ? -35.593 -19.679 52.188 1.00 88.38 193 GLU A CA 1
ATOM 1527 C C . GLU A 1 193 ? -36.005 -18.205 52.189 1.00 88.38 193 GLU A C 1
ATOM 1529 O O . GLU A 1 193 ? -36.287 -17.637 53.246 1.00 88.38 193 GLU A O 1
ATOM 1534 N N . ASP A 1 194 ? -36.122 -17.603 51.004 1.00 86.44 194 ASP A N 1
ATOM 1535 C CA . ASP A 1 194 ? -36.564 -16.216 50.847 1.00 86.44 194 ASP A CA 1
ATOM 1536 C C . ASP A 1 194 ? -38.019 -16.034 51.297 1.00 86.44 194 ASP A C 1
ATOM 1538 O O . ASP A 1 194 ? -38.389 -14.983 51.832 1.00 86.44 194 ASP A O 1
ATOM 1542 N N . ALA A 1 195 ? -38.849 -17.067 51.129 1.00 87.06 195 ALA A N 1
ATOM 1543 C CA . ALA A 1 195 ? -40.236 -17.044 51.566 1.00 87.06 195 ALA A CA 1
ATOM 1544 C C . ALA A 1 195 ? -40.371 -17.084 53.094 1.00 87.06 195 ALA A C 1
ATOM 1546 O O . ALA A 1 195 ? -41.143 -16.309 53.669 1.00 87.06 195 ALA A O 1
ATOM 1547 N N . ILE A 1 196 ? -39.576 -17.932 53.750 1.00 87.50 196 ILE A N 1
ATOM 1548 C CA . ILE A 1 196 ? -39.484 -18.002 55.213 1.00 87.50 196 ILE A CA 1
ATOM 1549 C C . ILE A 1 196 ? -38.938 -16.685 55.763 1.00 87.50 196 ILE A C 1
ATOM 1551 O O . ILE A 1 196 ? -39.519 -16.125 56.689 1.00 87.50 196 ILE A O 1
ATOM 1555 N N . MET A 1 197 ? -37.890 -16.124 55.154 1.00 83.81 197 MET A N 1
ATOM 1556 C CA . MET A 1 197 ? -37.365 -14.820 55.562 1.00 83.81 197 MET A CA 1
ATOM 1557 C C . MET A 1 197 ? -38.439 -13.730 55.463 1.00 83.81 197 MET A C 1
ATOM 1559 O O . MET A 1 197 ? -38.691 -13.013 56.431 1.00 83.81 197 MET A O 1
ATOM 1563 N N . ALA A 1 198 ? -39.139 -13.619 54.332 1.00 82.69 198 ALA A N 1
ATOM 1564 C CA . ALA A 1 198 ? -40.210 -12.635 54.170 1.00 82.69 198 ALA A CA 1
ATOM 1565 C C . ALA A 1 198 ? -41.327 -12.792 55.224 1.00 82.69 198 ALA A C 1
ATOM 1567 O O . ALA A 1 198 ? -41.870 -11.786 55.699 1.00 82.69 198 ALA A O 1
ATOM 1568 N N . GLN A 1 199 ? -41.628 -14.028 55.632 1.00 82.62 199 GLN A N 1
ATOM 1569 C CA . GLN A 1 199 ? -42.542 -14.326 56.730 1.00 82.62 199 GLN A CA 1
ATOM 1570 C C . GLN A 1 199 ? -41.998 -13.878 58.095 1.00 82.62 199 GLN A C 1
ATOM 1572 O O . GLN A 1 199 ? -42.711 -13.195 58.832 1.00 82.62 199 GLN A O 1
ATOM 1577 N N . GLU A 1 200 ? -40.762 -14.242 58.443 1.00 81.69 200 GLU A N 1
ATOM 1578 C CA . GLU A 1 200 ? -40.112 -13.877 59.713 1.00 81.69 200 GLU A CA 1
ATOM 1579 C C . GLU A 1 200 ? -40.027 -12.361 59.892 1.00 81.69 200 GLU A C 1
ATOM 1581 O O . GLU A 1 200 ? -40.207 -11.831 60.989 1.00 81.69 200 GLU A O 1
ATOM 1586 N N . PHE A 1 201 ? -39.836 -11.643 58.789 1.00 76.81 201 PHE A N 1
ATOM 1587 C CA . PHE A 1 201 ? -39.834 -10.191 58.781 1.00 76.81 201 PHE A CA 1
ATOM 1588 C C . PHE A 1 201 ? -41.239 -9.565 58.739 1.00 76.81 201 PHE A C 1
ATOM 1590 O O . PHE A 1 201 ? -41.381 -8.345 58.790 1.00 76.81 201 PHE A O 1
ATOM 1597 N N . GLY A 1 202 ? -42.306 -10.361 58.706 1.00 77.75 202 GLY A N 1
ATOM 1598 C CA . GLY A 1 202 ? -43.677 -9.877 58.833 1.00 77.75 202 GLY A CA 1
ATOM 1599 C C . GLY A 1 202 ? -44.186 -9.115 57.611 1.00 77.75 202 GLY A C 1
ATOM 1600 O O . GLY A 1 202 ? -44.965 -8.167 57.774 1.00 77.75 202 GLY A O 1
ATOM 1601 N N . CYS A 1 203 ? -43.758 -9.506 56.409 1.00 81.00 203 CYS A N 1
ATOM 1602 C CA . CYS A 1 203 ? -44.403 -9.072 55.171 1.00 81.00 203 CYS A CA 1
ATOM 1603 C C . CYS A 1 203 ? -45.877 -9.512 55.171 1.00 81.00 203 CYS A C 1
ATOM 1605 O O . CYS A 1 203 ? -46.241 -10.489 55.819 1.00 81.00 203 CYS A O 1
ATOM 1607 N N . ALA A 1 204 ? -46.742 -8.782 54.469 1.00 80.50 204 ALA A N 1
ATOM 1608 C CA . ALA A 1 204 ? -48.156 -9.143 54.345 1.00 80.50 204 ALA A CA 1
ATOM 1609 C C . ALA A 1 204 ? -48.368 -10.263 53.313 1.00 80.50 204 ALA A C 1
ATOM 1611 O O . ALA A 1 204 ? -49.288 -11.067 53.432 1.00 80.50 204 ALA A O 1
ATOM 1612 N N . GLY A 1 205 ? -47.493 -10.339 52.311 1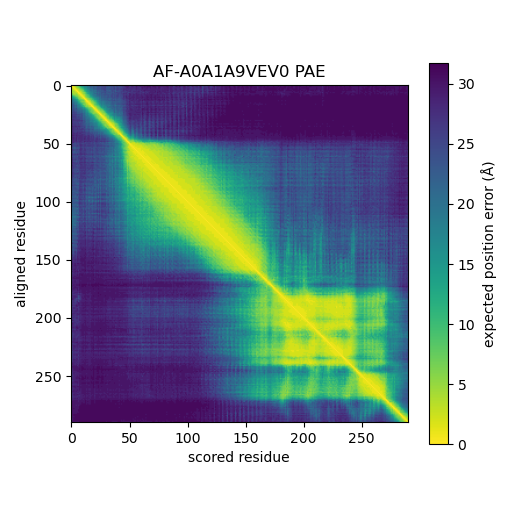.00 84.00 205 GLY A N 1
ATOM 1613 C CA . GLY A 1 205 ? -47.548 -11.375 51.291 1.00 84.00 205 GLY A CA 1
ATOM 1614 C C . GLY A 1 205 ? -46.291 -11.430 50.435 1.00 84.00 205 GLY A C 1
ATOM 1615 O O . GLY A 1 205 ? -45.378 -10.608 50.573 1.00 84.00 205 GLY A O 1
ATOM 1616 N N . ILE A 1 206 ? -46.278 -12.390 49.517 1.00 86.19 206 ILE A N 1
ATOM 1617 C CA . ILE A 1 206 ? -45.195 -12.627 48.564 1.00 86.19 206 ILE A CA 1
ATOM 1618 C C . ILE A 1 206 ? -45.768 -12.766 47.155 1.00 86.19 206 ILE A C 1
ATOM 1620 O O . ILE A 1 206 ? -46.811 -13.386 46.962 1.00 86.19 206 ILE A O 1
ATOM 1624 N N . ILE A 1 207 ? -45.057 -12.236 46.158 1.00 87.12 207 ILE A N 1
ATOM 1625 C CA . ILE A 1 207 ? -45.303 -12.510 44.740 1.00 87.12 207 ILE A CA 1
ATOM 1626 C C . ILE A 1 207 ? -44.149 -13.354 44.191 1.00 87.12 207 ILE A C 1
ATOM 1628 O O . ILE A 1 207 ? -43.029 -12.851 44.035 1.00 87.12 207 ILE A O 1
ATOM 1632 N N . ALA A 1 208 ? -44.440 -14.609 43.843 1.00 86.56 208 ALA A N 1
ATOM 1633 C CA . ALA A 1 208 ? -43.497 -15.501 43.179 1.00 86.56 208 ALA A CA 1
ATOM 1634 C C . ALA A 1 208 ? -43.338 -15.090 41.709 1.00 86.56 208 ALA A C 1
ATOM 1636 O O . ALA A 1 208 ? -44.290 -15.155 40.926 1.00 86.56 208 ALA A O 1
ATOM 1637 N N . SER A 1 209 ? -42.161 -14.575 41.343 1.00 85.38 209 SER A N 1
ATOM 1638 C CA . SER A 1 209 ? -41.944 -13.902 40.056 1.00 85.38 209 SER A CA 1
ATOM 1639 C C . SER A 1 209 ? -40.465 -13.855 39.681 1.00 85.38 209 SER A C 1
ATOM 1641 O O . SER A 1 209 ? -39.671 -13.295 40.418 1.00 85.38 209 SER A O 1
ATOM 1643 N N . ASN A 1 210 ? -40.112 -14.280 38.471 1.00 84.62 210 ASN A N 1
ATOM 1644 C CA . ASN A 1 210 ? -38.771 -14.114 37.891 1.00 84.62 210 ASN A CA 1
ATOM 1645 C C . ASN A 1 210 ? -38.649 -12.853 37.006 1.00 84.62 210 ASN A C 1
ATOM 1647 O O . ASN A 1 210 ? -37.812 -12.781 36.108 1.00 84.62 210 ASN A O 1
ATOM 1651 N N . HIS A 1 211 ? -39.544 -11.878 37.202 1.00 81.06 211 HIS A N 1
ATOM 1652 C CA . HIS A 1 211 ? -39.626 -10.640 36.413 1.00 81.06 211 HIS A CA 1
ATOM 1653 C C . HIS A 1 211 ? -39.840 -10.868 34.906 1.00 81.06 211 HIS A C 1
ATOM 1655 O O . HIS A 1 211 ? -39.509 -10.014 34.087 1.00 81.06 211 HIS A O 1
ATOM 1661 N N . GLY A 1 212 ? -40.435 -12.007 34.536 1.00 73.81 212 GLY A N 1
ATOM 1662 C CA . GLY A 1 212 ? -40.679 -12.359 33.141 1.00 73.81 212 GLY A CA 1
ATOM 1663 C C . GLY A 1 212 ? -39.401 -12.728 32.390 1.00 73.81 212 GLY A C 1
ATOM 1664 O O . GLY A 1 212 ? -39.324 -12.450 31.199 1.00 73.81 212 GLY A O 1
ATOM 1665 N N . ALA A 1 213 ? -38.423 -13.318 33.087 1.00 73.69 213 ALA A N 1
ATOM 1666 C CA . ALA A 1 213 ? -37.103 -13.673 32.557 1.00 73.69 213 ALA A CA 1
ATOM 1667 C C . ALA A 1 213 ? -36.308 -12.468 32.010 1.00 73.69 213 ALA A C 1
ATOM 1669 O O . ALA A 1 213 ? -35.563 -12.588 31.049 1.00 73.69 213 ALA A O 1
ATOM 1670 N N . ARG A 1 214 ? -36.494 -11.282 32.609 1.00 73.56 214 ARG A N 1
ATOM 1671 C CA . ARG A 1 214 ? -35.789 -10.042 32.218 1.00 73.56 214 ARG A CA 1
ATOM 1672 C C . ARG A 1 214 ? -34.660 -9.650 33.170 1.00 73.56 214 ARG A C 1
ATOM 1674 O O . ARG A 1 214 ? -34.039 -8.616 32.955 1.00 73.56 214 ARG A O 1
ATOM 1681 N N . GLN A 1 215 ? -34.459 -10.404 34.251 1.00 72.31 215 GLN A N 1
ATOM 1682 C CA . GLN A 1 215 ? -33.515 -10.038 35.308 1.00 72.31 215 GLN A CA 1
ATOM 1683 C C . GLN A 1 215 ? -32.380 -11.055 35.444 1.00 72.31 215 GLN A C 1
ATOM 1685 O O . GLN A 1 215 ? -31.234 -10.698 35.208 1.00 72.31 215 GLN A O 1
ATOM 1690 N N . LEU A 1 216 ? -32.687 -12.303 35.808 1.00 74.12 216 LEU A N 1
ATOM 1691 C CA . LEU A 1 216 ? -31.696 -13.373 35.924 1.00 74.12 216 LEU A CA 1
ATOM 1692 C C . LEU A 1 216 ? -32.074 -14.508 34.970 1.00 74.12 216 LEU A C 1
ATOM 1694 O O . LEU A 1 216 ? -33.182 -15.039 35.063 1.00 74.12 216 LEU A O 1
ATOM 1698 N N . ASP A 1 217 ? -31.172 -14.849 34.050 1.00 76.81 217 ASP A N 1
ATOM 1699 C CA . ASP A 1 217 ? -31.358 -15.964 33.119 1.00 76.81 217 ASP A CA 1
ATOM 1700 C C . ASP A 1 217 ? -31.136 -17.315 33.817 1.00 76.81 217 ASP A C 1
ATOM 1702 O O . ASP A 1 217 ? -30.430 -17.410 34.820 1.00 76.81 217 ASP A O 1
ATOM 1706 N N . HIS A 1 218 ? -31.759 -18.372 33.282 1.00 79.88 218 HIS A N 1
ATOM 1707 C CA . HIS A 1 218 ? -31.681 -19.759 33.777 1.00 79.88 218 HIS A CA 1
ATOM 1708 C C . HIS A 1 218 ? -32.257 -20.033 35.180 1.00 79.88 218 HIS A C 1
ATOM 1710 O O . HIS A 1 218 ? -32.065 -21.123 35.718 1.00 79.88 218 HIS A O 1
ATOM 1716 N N . VAL A 1 219 ? -33.010 -19.098 35.761 1.00 83.62 219 VAL A N 1
ATOM 1717 C CA . VAL A 1 219 ? -33.811 -19.363 36.970 1.00 83.62 219 VAL A CA 1
ATOM 1718 C C . VAL A 1 219 ? -35.060 -20.196 36.643 1.00 83.62 219 VAL A C 1
ATOM 1720 O O . VAL A 1 219 ? -35.579 -20.087 35.525 1.00 83.62 219 VAL A O 1
ATOM 1723 N N . PRO A 1 220 ? -35.583 -20.998 37.596 1.00 82.12 220 PRO A N 1
ATOM 1724 C CA . PRO A 1 220 ? -36.805 -21.774 37.388 1.00 82.12 220 PRO A CA 1
ATOM 1725 C C . PRO A 1 220 ? -37.984 -20.883 36.988 1.00 82.12 220 PRO A C 1
ATOM 1727 O O . PRO A 1 220 ? -38.054 -19.689 37.321 1.00 82.12 220 PRO A O 1
ATOM 1730 N N . ALA A 1 221 ? -38.945 -21.461 36.266 1.00 81.69 221 ALA A N 1
ATOM 1731 C CA . ALA A 1 221 ? -40.161 -20.733 35.945 1.00 81.69 221 ALA A CA 1
ATOM 1732 C C . ALA A 1 221 ? -40.925 -20.418 37.241 1.00 81.69 221 ALA A C 1
ATOM 1734 O O . ALA A 1 221 ? -41.005 -21.243 38.146 1.00 81.69 221 ALA A O 1
ATOM 1735 N N . SER A 1 222 ? -41.555 -19.242 37.336 1.00 81.50 222 SER A N 1
ATOM 1736 C CA . SER A 1 222 ? -42.256 -18.828 38.568 1.00 81.50 222 SER A CA 1
ATOM 1737 C C . SER A 1 222 ? -43.383 -19.777 38.996 1.00 81.50 222 SER A C 1
ATOM 1739 O O . SER A 1 222 ? -43.752 -19.809 40.166 1.00 81.50 222 SER A O 1
ATOM 1741 N N . ILE A 1 223 ? -43.925 -20.556 38.054 1.00 82.56 223 ILE A N 1
ATOM 1742 C CA . ILE A 1 223 ? -44.917 -21.599 38.332 1.00 82.56 223 ILE A CA 1
ATOM 1743 C C . ILE A 1 223 ? -44.291 -22.866 38.931 1.00 82.56 223 ILE A C 1
ATOM 1745 O O . ILE A 1 223 ? -44.947 -23.554 39.704 1.00 82.56 223 ILE A O 1
ATOM 1749 N N . GLU A 1 224 ? -43.030 -23.158 38.609 1.00 84.50 224 GLU A N 1
ATOM 1750 C CA . GLU A 1 224 ? -42.288 -24.315 39.123 1.00 84.50 224 GLU A CA 1
ATOM 1751 C C . GLU A 1 224 ? -41.795 -24.071 40.550 1.00 84.50 224 GLU A C 1
ATOM 1753 O O . GLU A 1 224 ? -41.800 -24.994 41.356 1.00 84.50 224 GLU A O 1
ATOM 1758 N N . SER A 1 225 ? -41.441 -22.827 40.890 1.00 85.56 225 SER A N 1
ATOM 1759 C CA . SER A 1 225 ? -41.059 -22.435 42.255 1.00 85.56 225 SER A CA 1
ATOM 1760 C C . SER A 1 225 ? -42.251 -22.295 43.209 1.00 85.56 225 SER A C 1
ATOM 1762 O O . SER A 1 225 ? -42.096 -22.303 44.428 1.00 85.56 225 SER A O 1
ATOM 1764 N N . LEU A 1 226 ? -43.467 -22.129 42.680 1.00 86.62 226 LEU A N 1
ATOM 1765 C CA . LEU A 1 226 ? -44.653 -21.828 43.483 1.00 86.62 226 LEU A CA 1
ATOM 1766 C C . LEU A 1 226 ? -45.000 -22.919 44.522 1.00 86.62 226 LEU A C 1
ATOM 1768 O O . LEU A 1 226 ? -45.275 -22.550 45.664 1.00 86.62 226 LEU A O 1
ATOM 1772 N N . PRO A 1 227 ? -44.978 -24.232 44.202 1.00 87.44 227 PRO A N 1
ATOM 1773 C CA . PRO A 1 227 ? -45.285 -25.281 45.175 1.00 87.44 227 PRO A CA 1
ATOM 1774 C C . PRO A 1 227 ? -44.318 -25.295 46.359 1.00 87.44 227 PRO A C 1
ATOM 1776 O O . PRO A 1 227 ? -44.733 -25.528 47.493 1.00 87.44 227 PRO A O 1
ATOM 1779 N N . GLU A 1 228 ? -43.039 -25.025 46.101 1.00 90.19 228 GLU A N 1
ATOM 1780 C CA . GLU A 1 228 ? -42.003 -24.939 47.127 1.00 90.19 228 GLU A CA 1
ATOM 1781 C C . GLU A 1 228 ? -42.269 -23.761 48.073 1.00 90.19 228 GLU A C 1
ATOM 1783 O O . GLU A 1 228 ? -42.367 -23.950 49.287 1.00 90.19 228 GLU A O 1
ATOM 1788 N N . VAL A 1 229 ? -42.481 -22.568 47.511 1.00 88.62 229 VAL A N 1
ATOM 1789 C CA . VAL A 1 229 ? -42.762 -21.337 48.264 1.00 88.62 229 VAL A CA 1
ATOM 1790 C C . VAL A 1 229 ? -44.031 -21.477 49.110 1.00 88.62 229 VAL A C 1
ATOM 1792 O O . VAL A 1 229 ? -44.012 -21.164 50.299 1.00 88.62 229 VAL A O 1
ATOM 1795 N N . VAL A 1 230 ? -45.125 -21.988 48.533 1.00 87.69 230 VAL A N 1
ATOM 1796 C CA . VAL A 1 230 ? -46.403 -22.185 49.246 1.00 87.69 230 VAL A CA 1
ATOM 1797 C C . VAL A 1 230 ? -46.246 -23.181 50.393 1.00 87.69 230 VAL A C 1
ATOM 1799 O O . VAL A 1 230 ? -46.749 -22.941 51.491 1.00 87.69 230 VAL A O 1
ATOM 1802 N N . LYS A 1 231 ? -45.512 -24.279 50.176 1.00 88.56 231 LYS A N 1
ATOM 1803 C CA . LYS A 1 231 ? -45.249 -25.276 51.221 1.00 88.56 231 LYS A CA 1
ATOM 1804 C C . LYS A 1 231 ? -44.424 -24.698 52.373 1.00 88.56 231 LYS A C 1
ATOM 1806 O O . LYS A 1 231 ? -44.652 -25.082 53.517 1.00 88.56 231 LYS A O 1
ATOM 1811 N N . ALA A 1 232 ? -43.486 -23.799 52.079 1.00 88.88 232 ALA A N 1
ATOM 1812 C CA . ALA A 1 232 ? -42.615 -23.195 53.079 1.00 88.88 232 ALA A CA 1
ATOM 1813 C C . ALA A 1 232 ? -43.373 -22.259 54.038 1.00 88.88 232 ALA A C 1
ATOM 1815 O O . ALA A 1 232 ? -43.176 -22.335 55.250 1.00 88.88 232 ALA A O 1
ATOM 1816 N N . VAL A 1 233 ? -44.271 -21.411 53.519 1.00 86.19 233 VAL A N 1
ATOM 1817 C CA . VAL A 1 233 ? -44.991 -20.412 54.338 1.00 86.19 233 VAL A CA 1
ATOM 1818 C C . VAL A 1 233 ? -46.337 -20.904 54.884 1.00 86.19 233 VAL A C 1
ATOM 1820 O O . VAL A 1 233 ? -46.803 -20.405 55.914 1.00 86.19 233 VAL A O 1
ATOM 1823 N N . GLY A 1 234 ? -46.950 -21.903 54.239 1.00 84.19 234 GLY A N 1
ATOM 1824 C CA . GLY A 1 234 ? -48.264 -22.443 54.602 1.00 84.19 234 GLY A CA 1
ATOM 1825 C C . GLY A 1 234 ? -49.368 -21.376 54.602 1.00 84.19 234 GLY A C 1
ATOM 1826 O O . GLY A 1 234 ? -49.293 -20.388 53.879 1.00 84.19 234 GLY A O 1
ATOM 1827 N N . ASP A 1 235 ? -50.366 -21.530 55.475 1.00 80.06 235 ASP A N 1
ATOM 1828 C CA . ASP A 1 235 ? -51.514 -20.604 55.576 1.00 80.06 235 ASP A CA 1
ATOM 1829 C C . ASP A 1 235 ? -51.182 -19.267 56.266 1.00 80.06 235 ASP A C 1
ATOM 1831 O O . ASP A 1 235 ? -52.055 -18.435 56.509 1.00 80.06 235 ASP A O 1
ATOM 1835 N N . LYS A 1 236 ? -49.916 -19.058 56.641 1.00 77.00 236 LYS A N 1
ATOM 1836 C CA . LYS A 1 236 ? -49.487 -17.909 57.449 1.00 77.00 236 LYS A CA 1
ATOM 1837 C C . LYS A 1 236 ? -49.182 -16.667 56.612 1.00 77.00 236 LYS A C 1
ATOM 1839 O O . LYS A 1 236 ? -49.017 -15.593 57.186 1.00 77.00 236 LYS A O 1
ATOM 1844 N N . LEU A 1 237 ? -49.053 -16.805 55.291 1.00 81.69 237 LEU A N 1
ATOM 1845 C CA . LEU A 1 237 ? -48.677 -15.714 54.399 1.00 81.69 237 LEU A CA 1
ATOM 1846 C C . LEU A 1 237 ? -49.379 -15.849 53.046 1.00 81.69 237 LEU A C 1
ATOM 1848 O O . LEU A 1 237 ? -49.417 -16.929 52.464 1.00 81.69 237 LEU A O 1
ATOM 1852 N N . THR A 1 238 ? -49.903 -14.741 52.517 1.00 84.12 238 THR A N 1
ATOM 1853 C CA . THR A 1 238 ? -50.540 -14.749 51.192 1.00 84.12 238 THR A CA 1
ATOM 1854 C C . THR A 1 238 ? -49.480 -14.876 50.098 1.00 84.12 238 THR A C 1
ATOM 1856 O O . THR A 1 238 ? -48.576 -14.043 50.013 1.00 84.12 238 THR A O 1
ATOM 1859 N N . VAL A 1 239 ? -49.614 -15.882 49.230 1.00 83.81 239 VAL A N 1
ATOM 1860 C CA . VAL A 1 239 ? -48.720 -16.107 48.084 1.00 83.81 239 VAL A CA 1
ATOM 1861 C C . VAL A 1 239 ? -49.464 -15.843 46.778 1.00 83.81 239 VAL A C 1
ATOM 1863 O O . VAL A 1 239 ? -50.526 -16.408 46.525 1.00 83.81 239 VAL A O 1
ATOM 1866 N N . ILE A 1 240 ? -48.886 -14.998 45.927 1.00 83.69 240 ILE A N 1
ATOM 1867 C CA . ILE A 1 240 ? -49.417 -14.635 44.612 1.00 83.69 240 ILE A CA 1
ATOM 1868 C C . ILE A 1 240 ? -48.456 -15.157 43.539 1.00 83.69 240 ILE A C 1
ATOM 1870 O O . ILE A 1 240 ? -47.275 -14.813 43.526 1.00 83.69 240 ILE A O 1
ATOM 1874 N N . GLY A 1 241 ? -48.952 -15.967 42.607 1.00 78.44 241 GLY A N 1
ATOM 1875 C CA . GLY A 1 241 ? -48.170 -16.416 41.453 1.00 78.44 241 GLY A CA 1
ATOM 1876 C C . GLY A 1 241 ? -48.161 -15.379 40.327 1.00 78.44 241 GLY A C 1
ATOM 1877 O O . GLY A 1 241 ? -49.207 -14.840 39.967 1.00 78.44 241 GLY A O 1
ATOM 1878 N N . CYS A 1 242 ? -46.997 -15.122 39.731 1.00 71.25 242 CYS A N 1
ATOM 1879 C CA . CYS A 1 242 ? -46.873 -14.330 38.508 1.00 71.25 242 CYS A CA 1
ATOM 1880 C C . CYS A 1 242 ? -46.585 -15.257 37.318 1.00 71.25 242 CYS A C 1
ATOM 1882 O O . CYS A 1 242 ? -45.654 -16.057 37.375 1.00 71.25 242 CYS A O 1
ATOM 1884 N N . SER A 1 243 ? -47.358 -15.151 36.231 1.00 63.12 243 SER A N 1
ATOM 1885 C CA . SER A 1 243 ? -47.083 -15.887 34.987 1.00 63.12 243 SER A CA 1
ATOM 1886 C C . SER A 1 243 ? -46.632 -14.944 33.872 1.00 63.12 243 SER A C 1
ATOM 1888 O O . SER A 1 243 ? -47.186 -13.858 33.695 1.00 63.12 243 SER A O 1
ATOM 1890 N N . SER A 1 244 ? -45.655 -15.388 33.085 1.00 61.25 244 SER A N 1
ATOM 1891 C CA . SER A 1 244 ? -45.198 -14.769 31.836 1.00 61.25 244 SER A CA 1
ATOM 1892 C C . SER A 1 244 ? -45.807 -15.483 30.619 1.00 61.25 244 SER A C 1
ATOM 1894 O O . SER A 1 244 ? -45.119 -15.855 29.668 1.00 61.25 244 SER A O 1
ATOM 1896 N N . SER A 1 245 ? -47.122 -15.724 30.656 1.00 56.19 245 SER A N 1
ATOM 1897 C CA . SER A 1 245 ? -47.836 -16.427 29.584 1.00 56.19 245 SER A CA 1
ATOM 1898 C C . SER A 1 245 ? -47.869 -15.609 28.287 1.00 56.19 245 SER A C 1
ATOM 1900 O O . SER A 1 245 ? -48.505 -14.565 28.233 1.00 56.19 245 SER A O 1
ATOM 1902 N N . LYS A 1 246 ? -47.260 -16.128 27.210 1.00 55.19 246 LYS A N 1
ATOM 1903 C CA . LYS A 1 246 ? -47.357 -15.576 25.837 1.00 55.19 246 LYS A CA 1
ATOM 1904 C C . LYS A 1 246 ? -48.636 -15.987 25.080 1.00 55.19 246 LYS A C 1
ATOM 1906 O O . LYS A 1 246 ? -48.785 -15.663 23.910 1.00 55.19 246 LYS A O 1
ATOM 1911 N N . ARG A 1 247 ? -49.524 -16.764 25.712 1.00 53.34 247 ARG A N 1
ATOM 1912 C CA . ARG A 1 247 ? -50.688 -17.425 25.079 1.00 53.34 247 ARG A CA 1
ATOM 1913 C C . ARG A 1 247 ? -52.047 -16.819 25.448 1.00 53.34 247 ARG A C 1
ATOM 1915 O O . ARG A 1 247 ? -53.069 -17.375 25.072 1.00 53.34 247 ARG A O 1
ATOM 1922 N N . VAL A 1 248 ? -52.053 -15.719 26.192 1.00 61.25 248 VAL A N 1
ATOM 1923 C CA . VAL A 1 248 ? -53.265 -15.055 26.688 1.00 61.25 248 VAL A CA 1
ATOM 1924 C C . VAL A 1 248 ? -53.239 -13.619 26.183 1.00 61.25 248 VAL A C 1
ATOM 1926 O O . VAL A 1 248 ? -52.181 -12.984 26.216 1.00 61.25 248 VAL A O 1
ATOM 1929 N N . SER A 1 249 ? -54.367 -13.122 25.677 1.00 65.44 249 SER A N 1
ATOM 1930 C CA . SER A 1 249 ? -54.443 -11.752 25.165 1.00 65.44 249 SER A CA 1
ATOM 1931 C C . SER A 1 249 ? -54.176 -10.735 26.283 1.00 65.44 249 SER A C 1
ATOM 1933 O O . SER A 1 249 ? -54.438 -10.988 27.462 1.00 65.44 249 SER A O 1
ATOM 1935 N N . ALA A 1 250 ? -53.636 -9.563 25.935 1.00 61.22 250 ALA A N 1
ATOM 1936 C CA . ALA A 1 250 ? -53.300 -8.528 26.918 1.00 61.22 250 ALA A CA 1
ATOM 1937 C C . ALA A 1 250 ? -54.516 -8.100 27.768 1.00 61.22 250 ALA A C 1
ATOM 1939 O O . ALA A 1 250 ? -54.371 -7.807 28.955 1.00 61.22 250 ALA A O 1
ATOM 1940 N N . THR A 1 251 ? -55.717 -8.125 27.186 1.00 67.00 251 THR A N 1
ATOM 1941 C CA . THR A 1 251 ? -56.990 -7.799 27.844 1.00 67.00 251 THR A CA 1
ATOM 1942 C C . THR A 1 251 ? -57.413 -8.857 28.862 1.00 67.00 251 THR A C 1
ATOM 1944 O O . THR A 1 251 ? -57.781 -8.507 29.983 1.00 67.00 251 THR A O 1
ATOM 1947 N N . GLU A 1 252 ? -57.300 -10.143 28.529 1.00 63.56 252 GLU A N 1
ATOM 1948 C CA . GLU A 1 252 ? -57.562 -11.249 29.463 1.00 63.56 252 GLU A CA 1
ATOM 1949 C C . GLU A 1 252 ? -56.564 -11.249 30.628 1.00 63.56 252 GLU A C 1
ATOM 1951 O O . GLU A 1 252 ? -56.933 -11.460 31.784 1.00 63.56 252 GLU A O 1
ATOM 1956 N N . LEU A 1 253 ? -55.296 -10.945 30.343 1.00 64.31 253 LEU A N 1
ATOM 1957 C CA . LEU A 1 253 ? -54.239 -10.883 31.350 1.00 64.31 253 LEU A CA 1
ATOM 1958 C C . LEU A 1 253 ? -54.432 -9.681 32.293 1.00 64.31 253 LEU A C 1
ATOM 1960 O O . LEU A 1 253 ? -54.213 -9.797 33.501 1.00 64.31 253 LEU A O 1
ATOM 1964 N N . ALA A 1 254 ? -54.899 -8.544 31.770 1.00 62.75 254 ALA A N 1
ATOM 1965 C CA . ALA A 1 254 ? -55.279 -7.381 32.569 1.00 62.75 254 ALA A CA 1
ATOM 1966 C C . ALA A 1 254 ? -56.511 -7.655 33.452 1.00 62.75 254 ALA A C 1
ATOM 1968 O O . ALA A 1 254 ? -56.503 -7.288 34.628 1.00 62.75 254 ALA A O 1
ATOM 1969 N N . ALA A 1 255 ? -57.529 -8.345 32.926 1.00 67.12 255 ALA A N 1
ATOM 1970 C CA . ALA A 1 255 ? -58.719 -8.731 33.686 1.00 67.12 255 ALA A CA 1
ATOM 1971 C C . ALA A 1 255 ? -58.375 -9.687 34.841 1.00 67.12 255 ALA A C 1
ATOM 1973 O O . ALA A 1 255 ? -58.772 -9.443 35.981 1.00 67.12 255 ALA A O 1
ATOM 1974 N N . ALA A 1 256 ? -57.553 -10.709 34.583 1.00 65.75 256 ALA A N 1
ATOM 1975 C CA . ALA A 1 256 ? -57.090 -11.638 35.615 1.00 65.75 256 ALA A CA 1
ATOM 1976 C C . ALA A 1 256 ? -56.264 -10.932 36.706 1.00 65.75 256 ALA A C 1
ATOM 1978 O O . ALA A 1 256 ? -56.451 -11.181 37.896 1.00 65.75 256 ALA A O 1
ATOM 1979 N N . ARG A 1 257 ? -55.377 -10.000 36.322 1.00 64.38 257 ARG A N 1
ATOM 1980 C CA . ARG A 1 257 ? -54.622 -9.172 37.281 1.00 64.38 257 ARG A CA 1
ATOM 1981 C C . ARG A 1 257 ? -55.544 -8.315 38.145 1.00 64.38 257 ARG A C 1
ATOM 1983 O O . ARG A 1 257 ? -55.320 -8.234 39.349 1.00 64.38 257 ARG A O 1
ATOM 1990 N N . ALA A 1 258 ? -56.569 -7.701 37.553 1.00 66.81 258 ALA A N 1
ATOM 1991 C CA . ALA A 1 258 ? -57.545 -6.895 38.281 1.00 66.81 258 ALA A CA 1
ATOM 1992 C C . ALA A 1 258 ? -58.369 -7.733 39.273 1.00 66.81 258 ALA A C 1
ATOM 1994 O O . ALA A 1 258 ? -58.596 -7.288 40.396 1.00 66.81 258 ALA A O 1
ATOM 1995 N N . GLU A 1 259 ? -58.764 -8.954 38.903 1.00 70.38 259 GLU A N 1
ATOM 1996 C CA . GLU A 1 259 ? -59.491 -9.863 39.796 1.00 70.38 259 GLU A CA 1
ATOM 1997 C C . GLU A 1 259 ? -58.628 -10.321 40.982 1.00 70.38 259 GLU A C 1
ATOM 1999 O O . GLU A 1 259 ? -59.070 -10.269 42.131 1.00 70.38 259 GLU A O 1
ATOM 2004 N N . ILE A 1 260 ? -57.374 -10.714 40.724 1.00 68.25 260 ILE A N 1
ATOM 2005 C CA . ILE A 1 260 ? -56.410 -11.089 41.772 1.00 68.25 260 ILE A CA 1
ATOM 2006 C C . ILE A 1 260 ? -56.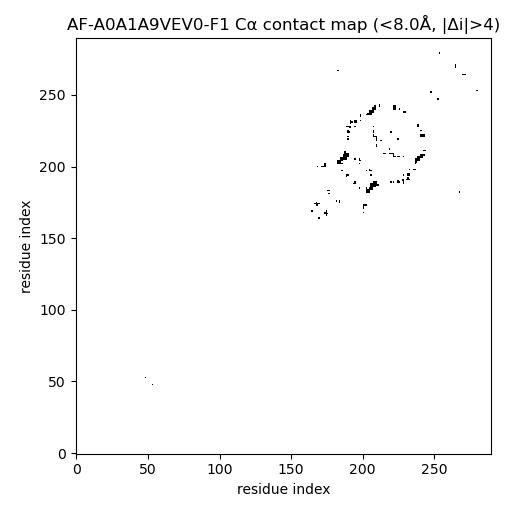154 -9.904 42.707 1.00 68.25 260 ILE A C 1
ATOM 2008 O O . ILE A 1 260 ? -56.133 -10.071 43.925 1.00 68.25 260 ILE A O 1
ATOM 2012 N N . TRP A 1 261 ? -55.997 -8.701 42.149 1.00 66.12 261 TRP A N 1
ATOM 2013 C CA . TRP A 1 261 ? -55.795 -7.487 42.935 1.00 66.12 261 TRP A CA 1
ATOM 2014 C C . TRP A 1 261 ? -57.022 -7.132 43.782 1.00 66.12 261 TRP A C 1
ATOM 2016 O O . TRP A 1 261 ? -56.867 -6.757 44.938 1.00 66.12 261 TRP A O 1
ATOM 2026 N N . SER A 1 262 ? -58.238 -7.318 43.258 1.00 70.19 262 SER A N 1
ATOM 2027 C CA . SER A 1 262 ? -59.473 -7.136 44.032 1.00 70.19 262 SER A CA 1
ATOM 2028 C C . SER A 1 262 ? -59.538 -8.104 45.212 1.00 70.19 262 SER A C 1
ATOM 2030 O O . SER A 1 262 ? -59.708 -7.666 46.343 1.00 70.19 262 SER A O 1
ATOM 2032 N N . LYS A 1 263 ? -59.307 -9.402 44.971 1.00 70.88 263 LYS A N 1
ATOM 2033 C CA . LYS A 1 263 ? -59.273 -10.429 46.027 1.00 70.88 263 LYS A CA 1
ATOM 2034 C C . LYS A 1 263 ? -58.204 -10.139 47.080 1.00 70.88 263 LYS A C 1
ATOM 2036 O O . LYS A 1 263 ? -58.420 -10.388 48.261 1.00 70.88 263 LYS A O 1
ATOM 2041 N N . PHE A 1 264 ? -57.061 -9.598 46.661 1.00 69.62 264 PHE A N 1
ATOM 2042 C CA . PHE A 1 264 ? -56.019 -9.143 47.574 1.00 69.62 264 PHE A CA 1
ATOM 2043 C C . PHE A 1 264 ? -56.491 -7.961 48.432 1.00 69.62 264 PHE A C 1
ATOM 2045 O O . PHE A 1 264 ? -56.327 -7.986 49.649 1.00 69.62 264 PHE A O 1
ATOM 2052 N N . CYS A 1 265 ? -57.099 -6.941 47.821 1.00 69.69 265 CYS A N 1
ATOM 2053 C CA . CYS A 1 265 ? -57.644 -5.802 48.556 1.00 69.69 265 CYS A CA 1
ATOM 2054 C C . CYS A 1 265 ? -58.711 -6.232 49.569 1.00 69.69 265 CYS A C 1
ATOM 2056 O O . CYS A 1 265 ? -58.669 -5.759 50.701 1.00 69.69 265 CYS A O 1
ATOM 2058 N N . ASP A 1 266 ? -59.587 -7.167 49.199 1.00 74.50 266 ASP A N 1
ATOM 2059 C CA . ASP A 1 266 ? -60.611 -7.718 50.092 1.00 74.50 266 ASP A CA 1
ATOM 2060 C C . ASP A 1 266 ? -59.988 -8.507 51.257 1.00 74.50 266 ASP A C 1
ATOM 2062 O O . ASP A 1 266 ? -60.418 -8.372 52.401 1.00 74.50 266 ASP A O 1
ATOM 2066 N N . HIS A 1 267 ? -58.934 -9.291 50.998 1.00 72.38 267 HIS A N 1
ATOM 2067 C CA . HIS A 1 267 ? -58.235 -10.070 52.027 1.00 72.38 267 HIS A CA 1
ATOM 2068 C C . HIS A 1 267 ? -57.544 -9.192 53.086 1.00 72.38 267 HIS A C 1
ATOM 2070 O O . HIS A 1 267 ? -57.443 -9.593 54.244 1.00 72.38 267 HIS A O 1
ATOM 2076 N N . PHE A 1 268 ? -57.080 -7.998 52.706 1.00 68.75 268 PHE A N 1
ATOM 2077 C CA . PHE A 1 268 ? -56.376 -7.063 53.594 1.00 68.75 268 PHE A CA 1
ATOM 2078 C C . PHE A 1 268 ? -57.215 -5.844 54.019 1.00 68.75 268 PHE A C 1
ATOM 2080 O O . PHE A 1 268 ? -56.654 -4.899 54.574 1.00 68.75 268 PHE A O 1
ATOM 2087 N N . ASP A 1 269 ? -58.528 -5.853 53.761 1.00 67.75 269 ASP A N 1
ATOM 2088 C CA . ASP A 1 269 ? -59.466 -4.751 54.048 1.00 67.75 269 ASP A CA 1
ATOM 2089 C C . ASP A 1 269 ? -58.974 -3.380 53.528 1.00 67.75 269 ASP A C 1
ATOM 2091 O O . ASP A 1 269 ? -59.056 -2.331 54.176 1.00 67.75 269 ASP A O 1
ATOM 2095 N N . LEU A 1 270 ? -58.392 -3.386 52.326 1.00 65.94 270 LEU A N 1
ATOM 2096 C CA . LEU A 1 270 ? -57.881 -2.189 51.670 1.00 65.94 270 LEU A CA 1
ATOM 2097 C C . LEU A 1 270 ? -58.993 -1.522 50.862 1.00 65.94 270 LEU A C 1
ATOM 2099 O O . LEU A 1 270 ? -59.453 -2.051 49.850 1.00 65.94 270 LEU A O 1
ATOM 2103 N N . LYS A 1 271 ? -59.367 -0.293 51.236 1.00 55.50 271 LYS A N 1
ATOM 2104 C 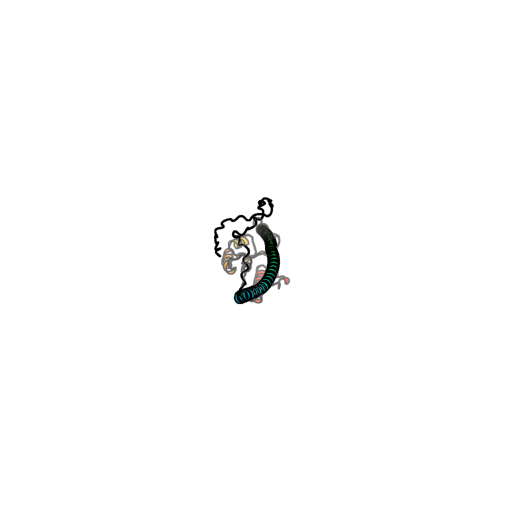CA . LYS A 1 271 ? -60.252 0.537 50.407 1.00 55.50 271 LYS A CA 1
ATOM 2105 C C . LYS A 1 271 ? -59.543 0.912 49.102 1.00 55.50 271 LYS A C 1
ATOM 2107 O O . LYS A 1 271 ? -58.681 1.791 49.091 1.00 55.50 271 LYS A O 1
ATOM 2112 N N . LEU A 1 272 ? -59.928 0.267 48.000 1.00 49.31 272 LEU A N 1
ATOM 2113 C CA . LEU A 1 272 ? -59.518 0.644 46.645 1.00 49.31 272 LEU A CA 1
ATOM 2114 C C . LEU A 1 272 ? -59.904 2.104 46.386 1.00 49.31 272 LEU A C 1
ATOM 2116 O O . LEU A 1 272 ? -61.084 2.432 46.251 1.00 49.31 272 LEU A O 1
ATOM 2120 N N . GLN A 1 273 ? -58.914 2.996 46.304 1.00 40.19 273 GLN A N 1
ATOM 2121 C CA . GLN A 1 273 ? -59.171 4.323 45.759 1.00 40.19 273 GLN A CA 1
ATOM 2122 C C . GLN A 1 273 ? -59.441 4.204 44.249 1.00 40.19 273 GLN A C 1
ATOM 2124 O O . GLN A 1 273 ? -58.735 3.455 43.566 1.00 40.19 273 GLN A O 1
ATOM 2129 N N . PRO A 1 274 ? -60.421 4.946 43.695 1.00 37.62 274 PRO A N 1
ATOM 2130 C CA . PRO A 1 274 ? -60.831 4.816 42.292 1.00 37.62 274 PRO A CA 1
ATOM 2131 C C . PRO A 1 274 ? -59.701 5.046 41.274 1.00 37.62 274 PRO A C 1
ATOM 2133 O O . PRO A 1 274 ? -59.793 4.571 40.147 1.00 37.62 274 PRO A O 1
ATOM 2136 N N . LEU A 1 275 ? -58.630 5.742 41.676 1.00 32.31 275 LEU A N 1
ATOM 2137 C CA . LEU A 1 275 ? -57.513 6.154 40.820 1.00 32.31 275 LEU A CA 1
ATOM 2138 C C . LEU A 1 275 ? -56.560 5.027 40.375 1.00 32.31 275 LEU A C 1
ATOM 2140 O O . LEU A 1 275 ? -55.734 5.266 39.503 1.00 32.31 275 LEU A O 1
ATOM 2144 N N . LEU A 1 276 ? -56.646 3.819 40.946 1.00 36.81 276 LEU A N 1
ATOM 2145 C CA . LEU A 1 276 ? -55.811 2.670 40.541 1.00 36.81 276 LEU A CA 1
ATOM 2146 C C . LEU A 1 276 ? -56.478 1.749 39.505 1.00 36.81 276 LEU A C 1
ATOM 2148 O O . LEU A 1 276 ? -55.863 0.780 39.056 1.00 36.81 276 LEU A O 1
ATOM 2152 N N . ARG A 1 277 ? -57.714 2.052 39.077 1.00 34.38 277 ARG A N 1
ATOM 2153 C CA . ARG A 1 277 ? -58.278 1.458 37.858 1.00 34.38 277 ARG A CA 1
ATOM 2154 C C . ARG A 1 277 ? -57.623 2.144 36.658 1.00 34.38 277 ARG A C 1
ATOM 2156 O O . ARG A 1 277 ? -57.887 3.311 36.418 1.00 34.38 277 ARG A O 1
ATOM 2163 N N . MET A 1 278 ? -56.823 1.392 35.905 1.00 28.97 278 MET A N 1
ATOM 2164 C CA . MET A 1 278 ? -56.092 1.820 34.702 1.00 28.97 278 MET A CA 1
ATOM 2165 C C . MET A 1 278 ? -54.845 2.674 34.956 1.00 28.97 278 MET A C 1
ATOM 2167 O O . MET A 1 278 ? -54.840 3.878 34.764 1.00 28.97 278 MET A O 1
ATOM 2171 N N . ASN A 1 279 ? -53.742 2.004 35.274 1.00 27.08 279 ASN A N 1
ATOM 2172 C CA . ASN A 1 279 ? -52.463 2.294 34.627 1.00 27.08 279 ASN A CA 1
ATOM 2173 C C . ASN A 1 279 ? -51.802 0.944 34.347 1.00 27.08 279 ASN A C 1
ATOM 2175 O O . ASN A 1 279 ? -50.980 0.434 35.108 1.00 27.08 279 ASN A O 1
ATOM 2179 N N . VAL A 1 280 ? -52.278 0.307 33.277 1.00 33.78 280 VAL A N 1
ATOM 2180 C CA . VAL A 1 280 ? -51.571 -0.801 32.643 1.00 33.78 280 VAL A CA 1
ATOM 2181 C C . VAL A 1 280 ? -50.292 -0.183 32.092 1.00 33.78 280 VAL A C 1
ATOM 2183 O O . VAL A 1 280 ? -50.358 0.670 31.218 1.00 33.78 280 VAL A O 1
ATOM 2186 N N . PHE A 1 281 ? -49.142 -0.560 32.648 1.00 28.38 281 PHE A N 1
ATOM 2187 C CA . PHE A 1 281 ? -47.854 -0.324 32.006 1.00 28.38 281 PHE A CA 1
ATOM 2188 C C . PHE A 1 281 ? -47.891 -1.023 30.640 1.00 28.38 281 PHE A C 1
ATOM 2190 O O . PHE A 1 281 ? -47.664 -2.232 30.550 1.00 28.38 281 PHE A O 1
ATOM 2197 N N . GLU A 1 282 ? -48.233 -0.274 29.595 1.00 29.19 282 GLU A N 1
ATOM 2198 C CA . GLU A 1 282 ? -47.889 -0.606 28.220 1.00 29.19 282 GLU A CA 1
ATOM 2199 C C . GLU A 1 282 ? -46.366 -0.514 28.128 1.00 29.19 282 GLU A C 1
ATOM 2201 O O . GLU A 1 282 ? -45.779 0.551 27.981 1.00 29.19 282 GLU A O 1
ATOM 2206 N N . GLY A 1 283 ? -45.700 -1.648 28.334 1.00 29.64 283 GLY A N 1
ATOM 2207 C CA . GLY A 1 283 ? -44.354 -1.815 27.819 1.00 29.64 283 GLY A CA 1
ATOM 2208 C C . GLY A 1 283 ? -44.492 -2.030 26.324 1.00 29.64 283 GLY A C 1
ATOM 2209 O O . GLY A 1 283 ? -44.764 -3.158 25.911 1.00 29.64 283 GLY A O 1
ATOM 2210 N N . GLU A 1 284 ? -44.358 -0.952 25.553 1.00 27.25 284 GLU A N 1
ATOM 2211 C CA . GLU A 1 284 ? -44.128 -1.012 24.114 1.00 27.25 284 GLU A CA 1
ATOM 2212 C C . GLU A 1 284 ? -43.017 -2.034 23.849 1.00 27.25 284 GLU A C 1
ATOM 2214 O O . GLU A 1 284 ? -41.897 -1.949 24.363 1.00 27.25 284 GLU A O 1
ATOM 2219 N N . ALA A 1 285 ? -43.371 -3.076 23.104 1.00 32.38 285 ALA A N 1
ATOM 2220 C CA . ALA A 1 285 ? -42.400 -3.913 22.437 1.00 32.38 285 ALA A CA 1
ATOM 2221 C C . ALA A 1 285 ? -41.902 -3.103 21.239 1.00 32.38 285 ALA A C 1
ATOM 2223 O O . ALA A 1 285 ? -42.432 -3.244 20.140 1.00 32.38 285 ALA A O 1
ATOM 2224 N N . ASP A 1 286 ? -40.927 -2.226 21.474 1.00 29.00 286 ASP A N 1
ATOM 2225 C CA . ASP A 1 286 ? -40.165 -1.632 20.385 1.00 29.00 286 ASP A CA 1
ATOM 2226 C C . ASP A 1 286 ? -39.470 -2.763 19.626 1.00 29.00 286 ASP A C 1
ATOM 2228 O O . ASP A 1 286 ? -38.613 -3.483 20.151 1.00 29.00 286 ASP A O 1
ATOM 2232 N N . GLY A 1 287 ? -39.934 -2.955 18.394 1.00 28.80 287 GLY A N 1
ATOM 2233 C CA . GLY A 1 287 ? -39.415 -3.923 17.451 1.00 28.80 287 GLY A CA 1
ATOM 2234 C C . GLY A 1 287 ? -37.964 -3.616 17.110 1.00 28.80 287 GLY A C 1
ATOM 2235 O O . GLY A 1 287 ? -37.652 -2.588 16.517 1.00 28.80 287 GLY A O 1
ATOM 2236 N N . PHE A 1 288 ? -37.087 -4.557 17.438 1.00 26.23 288 PHE A N 1
ATOM 2237 C CA . PHE A 1 288 ? -35.892 -4.805 16.649 1.00 26.23 288 PHE A CA 1
ATOM 2238 C C . PHE A 1 288 ? -36.192 -6.014 15.766 1.00 26.23 288 PHE A C 1
ATOM 2240 O O . PHE A 1 288 ? -36.054 -7.159 16.198 1.00 26.23 288 PHE A O 1
ATOM 2247 N N . ASP A 1 289 ? -36.661 -5.732 14.550 1.00 29.70 289 ASP A N 1
ATOM 2248 C CA . ASP A 1 289 ? -36.587 -6.678 13.441 1.00 29.70 289 ASP A CA 1
ATOM 2249 C C . ASP A 1 289 ? -35.117 -6.794 13.004 1.00 29.70 289 ASP A C 1
ATOM 2251 O O . ASP A 1 289 ? -34.421 -5.788 12.828 1.00 29.70 289 ASP A O 1
ATOM 2255 N N . LEU A 1 290 ? -34.660 -8.044 12.892 1.00 31.44 290 LEU A N 1
ATOM 2256 C CA . LEU A 1 290 ? -33.433 -8.470 12.212 1.00 31.44 290 LEU A CA 1
ATOM 2257 C C . LEU A 1 290 ? -33.626 -8.447 10.692 1.00 31.44 290 LEU A C 1
ATOM 2259 O O . LEU A 1 290 ? -34.729 -8.832 10.240 1.00 31.44 290 LEU A O 1
#

Organism: Glossina austeni (NCBI:txid7395)